Protein AF-E1JS98-F1 (afdb_monomer_lite)

Radius of gyration: 32.06 Å; chains: 1; bounding box: 102×53×88 Å

Structure (mmCIF, N/CA/C/O backbone):
data_AF-E1JS98-F1
#
_entry.id   AF-E1JS98-F1
#
loop_
_atom_site.group_PDB
_atom_site.id
_atom_site.type_symbol
_atom_site.label_atom_id
_atom_site.label_alt_id
_atom_site.label_comp_id
_atom_site.label_asym_id
_atom_site.label_entity_id
_atom_site.label_seq_id
_atom_site.pdbx_PDB_ins_code
_atom_site.Cartn_x
_atom_site.Cartn_y
_atom_site.Cartn_z
_atom_site.occupancy
_atom_site.B_iso_or_equiv
_atom_site.auth_seq_id
_atom_site.auth_comp_id
_atom_site.auth_asym_id
_atom_site.auth_atom_id
_atom_site.pdbx_PDB_model_num
ATOM 1 N N . MET A 1 1 ? -33.225 -5.251 8.810 1.00 40.81 1 MET A N 1
ATOM 2 C CA . MET A 1 1 ? -32.355 -5.261 7.612 1.00 40.81 1 MET A CA 1
ATOM 3 C C . MET A 1 1 ? -30.969 -4.776 8.022 1.00 40.81 1 MET A C 1
ATOM 5 O O . MET A 1 1 ? -30.794 -3.581 8.215 1.00 40.81 1 MET A O 1
ATOM 9 N N . LEU A 1 2 ? -30.009 -5.677 8.259 1.00 47.09 2 LEU A N 1
ATOM 10 C CA . LEU A 1 2 ? -28.616 -5.264 8.474 1.00 47.09 2 LEU A CA 1
ATOM 11 C C . LEU A 1 2 ? -27.989 -4.944 7.107 1.00 47.09 2 LEU A C 1
ATOM 13 O O . LEU A 1 2 ? -28.152 -5.744 6.185 1.00 47.09 2 LEU A O 1
ATOM 17 N N . PRO A 1 3 ? -27.280 -3.814 6.940 1.00 48.66 3 PRO A N 1
ATOM 18 C CA . PRO A 1 3 ? -26.602 -3.522 5.689 1.00 48.66 3 PRO A CA 1
ATOM 19 C C . PRO A 1 3 ? -25.469 -4.533 5.490 1.00 48.66 3 PRO A C 1
ATOM 21 O O . PRO A 1 3 ? -24.533 -4.613 6.288 1.00 48.66 3 PRO A O 1
ATOM 24 N N . PHE A 1 4 ? -25.560 -5.314 4.416 1.00 44.75 4 PHE A N 1
ATOM 25 C CA . PHE A 1 4 ? -24.519 -6.229 3.966 1.00 44.75 4 PHE A CA 1
ATOM 26 C C . PHE A 1 4 ? -23.279 -5.430 3.544 1.00 44.75 4 PHE A C 1
ATOM 28 O O . PHE A 1 4 ? -23.098 -5.098 2.373 1.00 44.75 4 PHE A O 1
ATOM 35 N N . PHE A 1 5 ? -22.395 -5.101 4.485 1.00 57.78 5 PHE A N 1
ATOM 36 C CA . PHE A 1 5 ? -21.057 -4.633 4.137 1.00 57.78 5 PHE A CA 1
ATOM 37 C C . PHE A 1 5 ? -20.229 -5.827 3.658 1.00 57.78 5 PHE A C 1
ATOM 39 O O . PHE A 1 5 ? -19.448 -6.409 4.410 1.00 57.78 5 PHE A O 1
ATOM 46 N N . GLY A 1 6 ? -20.437 -6.204 2.395 1.00 69.06 6 GLY A N 1
ATOM 47 C CA . GLY A 1 6 ? -19.621 -7.195 1.702 1.00 69.06 6 GLY A CA 1
ATOM 48 C C . GLY A 1 6 ? -18.136 -6.821 1.724 1.00 69.06 6 GLY A C 1
ATOM 49 O O . GLY A 1 6 ? -17.771 -5.646 1.849 1.00 69.06 6 GLY A O 1
ATOM 50 N N . SER A 1 7 ? -17.269 -7.830 1.620 1.00 77.94 7 SER A N 1
ATOM 51 C CA . SER A 1 7 ? -15.823 -7.616 1.540 1.00 77.94 7 SER A CA 1
ATOM 52 C C . SER A 1 7 ? -15.472 -6.776 0.314 1.00 77.94 7 SER A C 1
ATOM 54 O O . SER A 1 7 ? -15.939 -7.074 -0.784 1.00 77.94 7 SER A O 1
ATOM 56 N N . LYS A 1 8 ? -14.629 -5.760 0.495 1.00 86.75 8 LYS A N 1
ATOM 57 C CA . LYS A 1 8 ? -14.133 -4.920 -0.594 1.00 86.75 8 LYS A CA 1
ATOM 58 C C . LYS A 1 8 ? -13.054 -5.637 -1.387 1.00 86.75 8 LYS A C 1
ATOM 60 O O . LYS A 1 8 ? -12.171 -6.255 -0.802 1.00 86.75 8 LYS A O 1
ATOM 65 N N . SER A 1 9 ? -13.162 -5.586 -2.704 1.00 86.94 9 SER A N 1
ATOM 66 C CA . SER A 1 9 ? -12.202 -6.194 -3.614 1.00 86.94 9 SER A CA 1
ATOM 67 C C . SER A 1 9 ? -11.052 -5.239 -3.911 1.00 86.94 9 SER A C 1
ATOM 69 O O . SER A 1 9 ? -11.074 -4.067 -3.534 1.00 86.94 9 SER A O 1
ATOM 71 N N . GLU A 1 10 ? -10.064 -5.740 -4.641 1.00 86.88 10 GLU A N 1
ATOM 72 C CA . GLU A 1 10 ? -8.987 -4.938 -5.208 1.00 86.88 10 GLU A CA 1
ATOM 73 C C . GLU A 1 10 ? -9.503 -3.698 -5.968 1.00 86.88 10 GLU A C 1
ATOM 75 O O . GLU A 1 10 ? -9.027 -2.588 -5.744 1.00 86.88 10 GLU A O 1
ATOM 80 N N . LYS A 1 11 ? -10.546 -3.861 -6.795 1.00 86.94 11 LYS A N 1
ATOM 81 C CA . LYS A 1 11 ? -11.147 -2.795 -7.622 1.00 86.94 11 LYS A CA 1
ATOM 82 C C . LYS A 1 11 ? -11.818 -1.691 -6.804 1.00 86.94 11 LYS A C 1
ATOM 84 O O . LYS A 1 11 ? -11.982 -0.580 -7.288 1.00 86.94 11 LYS A O 1
ATOM 89 N N . ASP A 1 12 ? -12.211 -1.991 -5.569 1.00 88.81 12 ASP A N 1
ATOM 90 C CA . ASP A 1 12 ? -12.827 -1.014 -4.672 1.00 88.81 12 ASP A CA 1
ATOM 91 C C . ASP A 1 12 ? -11.794 -0.100 -3.988 1.00 88.81 12 ASP A C 1
ATOM 93 O O . ASP A 1 12 ? -12.183 0.879 -3.346 1.00 88.81 12 ASP A O 1
ATOM 97 N N . ILE A 1 13 ? -10.497 -0.430 -4.056 1.00 90.44 13 ILE A N 1
ATOM 98 C CA . ILE A 1 13 ? -9.430 0.341 -3.405 1.00 90.44 13 ILE A CA 1
ATOM 99 C C . ILE A 1 13 ? -9.355 1.737 -4.023 1.00 90.44 13 ILE A C 1
ATOM 101 O O . ILE A 1 13 ? -9.114 1.880 -5.219 1.00 90.44 13 ILE A O 1
ATOM 105 N N . GLY A 1 14 ? -9.511 2.754 -3.180 1.00 89.12 14 GLY A N 1
ATOM 106 C CA . GLY A 1 14 ? -9.426 4.158 -3.558 1.00 89.12 14 GLY A CA 1
ATOM 107 C C . GLY A 1 14 ? -9.730 5.081 -2.379 1.00 89.12 14 GLY A C 1
ATOM 108 O O . GLY A 1 14 ? -10.005 4.622 -1.263 1.00 89.12 14 GLY A O 1
ATOM 109 N N . GLU A 1 15 ? -9.746 6.390 -2.634 1.00 89.69 15 GLU A N 1
ATOM 110 C CA . GLU A 1 15 ? -9.857 7.436 -1.602 1.00 89.69 15 GLU A CA 1
ATOM 111 C C . GLU A 1 15 ? -11.064 7.255 -0.679 1.00 89.69 15 GLU A C 1
ATOM 113 O O . GLU A 1 15 ? -10.990 7.450 0.533 1.00 89.69 15 GLU A O 1
ATOM 118 N N . ARG A 1 16 ? -12.189 6.791 -1.234 1.00 91.19 16 ARG A N 1
ATOM 119 C CA . ARG A 1 16 ? -13.441 6.569 -0.495 1.00 91.19 16 ARG A CA 1
ATOM 120 C C . ARG A 1 16 ? -13.310 5.566 0.651 1.00 91.19 16 ARG A C 1
ATOM 122 O O . ARG A 1 16 ? -14.174 5.567 1.538 1.00 91.19 16 ARG A O 1
ATOM 129 N N . LEU A 1 17 ? -12.298 4.699 0.622 1.00 92.12 17 LEU A N 1
ATOM 130 C CA . LEU A 1 17 ? -12.037 3.681 1.638 1.00 92.12 17 LEU A CA 1
ATOM 131 C C . LEU A 1 17 ? -10.927 4.068 2.625 1.00 92.12 17 LEU A C 1
ATOM 133 O O . LEU A 1 17 ? -10.767 3.362 3.622 1.00 92.12 17 LEU A O 1
ATOM 137 N N . LEU A 1 18 ? -10.214 5.178 2.401 1.00 93.25 18 LEU A N 1
ATOM 138 C CA . LEU A 1 18 ? -9.144 5.631 3.290 1.00 93.25 18 LEU A CA 1
ATOM 139 C C . LEU A 1 18 ? -9.648 5.858 4.720 1.00 93.25 18 LEU A C 1
ATOM 141 O O . LEU A 1 18 ? -10.715 6.433 4.954 1.00 93.25 18 LEU A O 1
ATOM 145 N N . GLY A 1 19 ? -8.890 5.341 5.686 1.00 91.62 19 GLY A N 1
ATOM 146 C CA . GLY A 1 19 ? -9.148 5.433 7.122 1.00 91.62 19 GLY A CA 1
ATOM 147 C C . GLY A 1 19 ? -10.339 4.610 7.629 1.00 91.62 19 GLY A C 1
ATOM 148 O O . GLY A 1 19 ? -10.525 4.479 8.842 1.00 91.62 19 GLY A O 1
ATOM 149 N N . LYS A 1 20 ? -11.150 4.017 6.743 1.00 90.75 20 LYS A N 1
ATOM 150 C CA . LYS A 1 20 ? -12.367 3.293 7.135 1.00 90.75 20 LYS A CA 1
ATOM 151 C C . LYS A 1 20 ? -12.044 1.840 7.497 1.00 90.75 20 LYS A C 1
ATOM 153 O O . LYS A 1 20 ? -11.425 1.145 6.691 1.00 90.75 20 LYS A O 1
ATOM 158 N N . PRO A 1 21 ? -12.495 1.339 8.664 1.00 91.81 21 PRO A N 1
ATOM 159 C CA . PRO A 1 21 ? -12.350 -0.072 8.998 1.00 91.81 21 PRO A CA 1
ATOM 160 C C . PRO A 1 21 ? -13.238 -0.908 8.073 1.00 91.81 21 PRO A C 1
ATOM 162 O O . P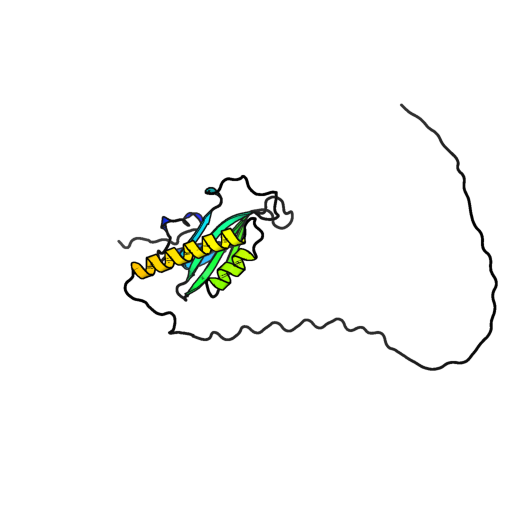RO A 1 21 ? -14.455 -0.715 8.016 1.00 91.81 21 PRO A O 1
ATOM 165 N N . ARG A 1 22 ? -12.629 -1.820 7.316 1.00 93.00 22 ARG A N 1
ATOM 166 C CA . ARG A 1 22 ? -13.305 -2.674 6.337 1.00 93.00 22 ARG A CA 1
ATOM 167 C C . ARG A 1 22 ? -12.674 -4.064 6.306 1.00 93.00 22 ARG A C 1
ATOM 169 O O . ARG A 1 22 ? -11.538 -4.280 6.726 1.00 93.00 22 ARG A O 1
ATOM 176 N N . ARG A 1 23 ? -13.449 -5.013 5.787 1.00 92.75 23 ARG A N 1
ATOM 177 C CA . ARG A 1 23 ? -12.956 -6.319 5.358 1.00 92.75 23 ARG A CA 1
ATOM 178 C C . ARG A 1 23 ? -12.620 -6.220 3.875 1.00 92.75 23 ARG A C 1
ATOM 180 O O . ARG A 1 23 ? -13.488 -5.845 3.089 1.00 92.75 23 ARG A O 1
ATOM 187 N N . PHE A 1 24 ? -11.401 -6.573 3.509 1.00 92.25 24 PHE A N 1
ATOM 188 C CA . PHE A 1 24 ? -10.923 -6.630 2.135 1.00 92.25 24 PHE A CA 1
ATOM 189 C C . PHE A 1 24 ? -10.718 -8.087 1.735 1.00 92.25 24 PHE A C 1
ATOM 191 O O . PHE A 1 24 ? -10.247 -8.883 2.543 1.00 92.25 24 PHE A O 1
ATOM 198 N N . ARG A 1 25 ? -11.092 -8.445 0.512 1.00 92.94 25 ARG A N 1
ATOM 199 C CA . ARG A 1 25 ? -10.824 -9.744 -0.104 1.00 92.94 25 ARG A CA 1
ATOM 200 C C . ARG A 1 25 ? -9.919 -9.482 -1.302 1.00 92.94 25 ARG A C 1
ATOM 202 O O . ARG A 1 25 ? -10.389 -9.035 -2.345 1.00 92.94 25 ARG A O 1
ATOM 209 N N . LEU A 1 26 ? -8.625 -9.695 -1.099 1.00 92.50 26 LEU A N 1
ATOM 210 C CA . LEU A 1 26 ? -7.567 -9.354 -2.043 1.00 92.50 26 LEU A CA 1
ATOM 211 C C . LEU A 1 26 ? -7.141 -10.616 -2.805 1.00 92.50 26 LEU A C 1
ATOM 213 O O . LEU A 1 26 ? -6.885 -11.631 -2.153 1.00 92.50 26 LEU A O 1
ATOM 217 N N . PRO A 1 27 ? -7.096 -10.600 -4.144 1.00 91.81 27 PRO A N 1
ATOM 218 C CA . PRO A 1 27 ? -6.602 -11.733 -4.919 1.00 91.81 27 PRO A CA 1
ATOM 219 C C . PRO A 1 27 ? -5.100 -11.940 -4.686 1.00 91.81 27 PRO A C 1
ATOM 221 O O . PRO A 1 27 ? -4.369 -10.978 -4.470 1.00 91.81 27 PRO A O 1
ATOM 224 N N . ARG A 1 28 ? -4.653 -13.198 -4.691 1.00 89.69 28 ARG A N 1
ATOM 225 C CA . ARG A 1 28 ? -3.241 -13.594 -4.605 1.00 89.69 28 ARG A CA 1
ATOM 226 C C . ARG A 1 28 ? -3.043 -14.938 -5.298 1.00 89.69 28 ARG A C 1
ATOM 228 O O . ARG A 1 28 ? -3.486 -15.949 -4.753 1.00 89.69 28 ARG A O 1
ATOM 235 N N . HIS A 1 29 ? -2.380 -14.951 -6.456 1.00 83.38 29 HIS A N 1
ATOM 236 C CA . HIS A 1 29 ? -2.011 -16.172 -7.194 1.00 83.38 29 HIS A CA 1
ATOM 237 C C . HIS A 1 29 ? -3.181 -17.164 -7.361 1.00 83.38 29 HIS A C 1
ATOM 239 O O . HIS A 1 29 ? -3.098 -18.327 -6.973 1.00 83.38 29 HIS A O 1
ATOM 245 N N . GLY A 1 30 ? -4.323 -16.687 -7.865 1.00 78.00 30 GLY A N 1
ATOM 246 C CA . GLY A 1 30 ? -5.520 -17.516 -8.080 1.00 78.00 30 GLY A CA 1
ATOM 247 C C . GLY A 1 30 ? -6.342 -17.832 -6.820 1.00 78.00 30 GLY A C 1
ATOM 248 O O . GLY A 1 30 ? -7.448 -18.360 -6.928 1.00 78.00 30 GLY A O 1
ATOM 249 N N . ALA A 1 31 ? -5.863 -17.459 -5.631 1.00 85.75 31 ALA A N 1
ATOM 250 C CA . ALA A 1 31 ? -6.615 -17.504 -4.379 1.00 85.75 31 ALA A CA 1
ATOM 251 C C . ALA A 1 31 ? -7.031 -16.094 -3.922 1.00 85.75 31 ALA A C 1
ATOM 253 O O . ALA A 1 31 ? -6.750 -15.090 -4.577 1.00 85.75 31 ALA A O 1
ATOM 254 N N . ALA A 1 32 ? -7.718 -16.001 -2.780 1.00 88.12 32 ALA A N 1
ATOM 255 C CA . ALA A 1 32 ? -8.061 -14.724 -2.163 1.00 88.12 32 ALA A CA 1
ATOM 256 C C . ALA A 1 32 ? -7.702 -14.702 -0.674 1.00 88.12 32 ALA A C 1
ATOM 258 O O . ALA A 1 32 ? -8.093 -15.589 0.083 1.00 88.12 32 ALA A O 1
ATOM 259 N N . VAL A 1 33 ? -7.023 -13.642 -0.244 1.00 90.12 33 VAL A N 1
ATOM 260 C CA . VAL A 1 33 ? -6.686 -13.371 1.153 1.00 90.12 33 VAL A CA 1
ATOM 261 C C . VAL A 1 33 ? -7.681 -12.371 1.724 1.00 90.12 33 VAL A C 1
ATOM 263 O O . VAL A 1 33 ? -7.973 -11.334 1.127 1.00 90.12 33 VAL A O 1
ATOM 266 N N . THR A 1 34 ? -8.219 -12.678 2.903 1.00 92.31 34 THR A N 1
ATOM 267 C CA . THR A 1 34 ? -9.072 -11.736 3.628 1.00 92.31 34 THR A CA 1
ATOM 268 C C . THR A 1 34 ? -8.231 -10.898 4.582 1.00 92.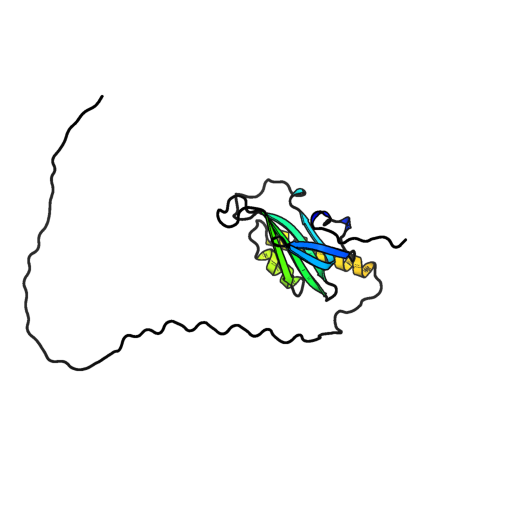31 34 THR A C 1
ATOM 270 O O . THR A 1 34 ? -7.595 -11.440 5.480 1.00 92.31 34 THR A O 1
ATOM 273 N N . VAL A 1 35 ? -8.299 -9.575 4.450 1.00 91.69 35 VAL A N 1
ATOM 274 C CA . VAL A 1 35 ? -7.646 -8.622 5.353 1.00 91.69 35 VAL A CA 1
ATOM 275 C C . VAL A 1 35 ? -8.705 -7.827 6.109 1.00 91.69 35 VAL A C 1
ATOM 277 O O . VAL A 1 35 ? -9.587 -7.212 5.513 1.00 91.69 35 VAL A O 1
ATOM 280 N N . HIS A 1 36 ? -8.618 -7.820 7.437 1.00 93.19 36 HIS A N 1
ATOM 281 C CA . HIS A 1 36 ? -9.447 -6.978 8.298 1.00 93.19 36 HIS A CA 1
ATOM 282 C C . HIS A 1 36 ? -8.607 -5.813 8.824 1.00 93.19 36 HIS A C 1
ATOM 284 O O . HIS A 1 36 ? -7.694 -6.008 9.630 1.00 93.19 36 HIS A O 1
ATOM 290 N N . GLY A 1 37 ? -8.910 -4.598 8.371 1.00 94.00 37 GLY A N 1
ATOM 291 C CA . GLY A 1 37 ? -8.091 -3.435 8.695 1.00 94.00 37 GLY A CA 1
ATOM 292 C C . GLY A 1 37 ? -8.622 -2.131 8.120 1.00 94.00 37 GLY A C 1
ATOM 293 O O . GLY A 1 37 ? -9.780 -2.027 7.712 1.00 94.00 37 GLY A O 1
ATOM 294 N N . ARG A 1 38 ? -7.761 -1.119 8.106 1.00 95.75 38 ARG A N 1
ATOM 295 C CA . ARG A 1 38 ? -8.005 0.183 7.478 1.00 95.75 38 ARG A CA 1
ATOM 296 C C . ARG A 1 38 ? -7.055 0.346 6.305 1.00 95.75 38 ARG A C 1
ATOM 298 O O . ARG A 1 38 ? -5.868 0.088 6.468 1.00 95.75 38 ARG A O 1
ATOM 305 N N . LEU A 1 39 ? -7.564 0.804 5.166 1.00 96.50 39 LEU A N 1
ATOM 306 C CA . LEU A 1 39 ? -6.717 1.304 4.085 1.00 96.50 39 LEU A CA 1
ATOM 307 C C . LEU A 1 39 ? -6.139 2.652 4.528 1.00 96.50 39 LEU A C 1
ATOM 309 O O . LEU A 1 39 ? -6.906 3.534 4.914 1.00 96.50 39 LEU A O 1
ATOM 313 N N . VAL A 1 40 ? -4.819 2.803 4.509 1.00 96.94 40 VAL A N 1
ATOM 314 C CA . VAL A 1 40 ? -4.144 4.035 4.953 1.00 96.94 40 VAL A CA 1
ATOM 315 C C . VAL A 1 40 ? -3.491 4.792 3.809 1.00 96.94 40 VAL A C 1
ATOM 317 O O . VAL A 1 40 ? -3.419 6.011 3.860 1.00 96.94 40 VAL A O 1
ATOM 320 N N . ALA A 1 41 ? -3.083 4.096 2.756 1.00 95.81 41 ALA A N 1
ATOM 321 C CA . ALA A 1 41 ? -2.579 4.714 1.543 1.00 95.81 41 ALA A CA 1
ATOM 322 C C . ALA A 1 41 ? -2.816 3.786 0.360 1.00 95.81 41 ALA A C 1
ATOM 324 O O . ALA A 1 41 ? -2.962 2.570 0.528 1.00 95.81 41 ALA A O 1
ATOM 325 N N . PHE A 1 42 ? -2.857 4.361 -0.833 1.00 95.00 42 PHE A N 1
ATOM 326 C CA . PHE A 1 42 ? -2.896 3.586 -2.059 1.00 95.00 42 PHE A CA 1
ATOM 327 C C . PHE A 1 42 ? -2.298 4.379 -3.217 1.00 95.00 42 PHE A C 1
ATOM 329 O O . PHE A 1 42 ? -2.326 5.606 -3.239 1.00 95.00 42 PHE A O 1
ATOM 336 N N . PHE A 1 43 ? -1.802 3.644 -4.197 1.00 91.25 43 PHE A N 1
ATOM 337 C CA . PHE A 1 43 ? -1.352 4.138 -5.483 1.00 91.25 43 PHE A CA 1
ATOM 338 C C . PHE A 1 43 ? -2.039 3.330 -6.578 1.00 91.25 43 PHE A C 1
ATOM 340 O O . PHE A 1 43 ? -2.165 2.114 -6.448 1.00 91.25 43 PHE A O 1
ATOM 347 N N . ARG A 1 44 ? -2.455 3.997 -7.653 1.00 88.38 44 ARG A N 1
ATOM 348 C CA . ARG A 1 44 ? -3.029 3.384 -8.852 1.00 88.38 44 ARG A CA 1
ATOM 349 C C . ARG A 1 44 ? -2.433 4.065 -10.077 1.00 88.38 44 ARG A C 1
ATOM 351 O O . ARG A 1 44 ? -2.554 5.280 -10.212 1.00 88.38 44 ARG A O 1
ATOM 3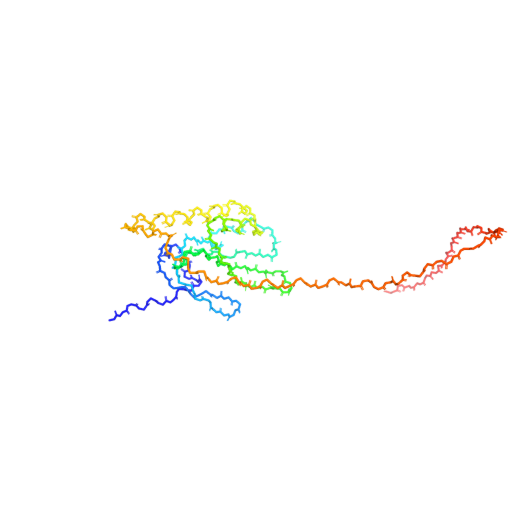58 N N . ARG A 1 45 ? -1.833 3.275 -10.969 1.00 79.38 45 ARG A N 1
ATOM 359 C CA . ARG A 1 45 ? -1.155 3.781 -12.173 1.00 79.38 45 ARG A CA 1
ATOM 360 C C . ARG A 1 45 ? -2.084 4.556 -13.103 1.00 79.38 45 ARG A C 1
ATOM 362 O O . ARG A 1 45 ? -1.665 5.550 -13.670 1.00 79.38 45 ARG A O 1
ATOM 369 N N . GLU A 1 46 ? -3.341 4.135 -13.234 1.00 70.44 46 GLU A N 1
ATOM 370 C CA . GLU A 1 46 ? -4.366 4.783 -14.077 1.00 70.44 46 GLU A CA 1
ATOM 371 C C . GLU A 1 46 ? -4.605 6.277 -13.759 1.00 70.44 46 GLU A C 1
ATOM 373 O O . GLU A 1 46 ? -5.280 6.969 -14.518 1.00 70.44 46 GLU A O 1
ATOM 378 N N . HIS A 1 47 ? -4.035 6.790 -12.664 1.00 62.19 47 HIS A N 1
ATOM 379 C CA . HIS A 1 47 ? -4.083 8.196 -12.268 1.00 62.19 47 HIS A CA 1
ATOM 380 C C . HIS A 1 47 ? -2.764 8.967 -12.482 1.00 62.19 47 HIS A C 1
ATOM 382 O O . HIS A 1 47 ? -2.702 10.140 -12.119 1.00 62.19 47 HIS A O 1
ATOM 388 N N . GLU A 1 48 ? -1.726 8.361 -13.072 1.00 58.62 48 GLU A N 1
ATOM 389 C CA . GLU A 1 48 ? -0.434 9.006 -13.355 1.00 58.62 48 GLU A CA 1
ATOM 390 C C . GLU A 1 48 ? -0.092 8.905 -14.860 1.00 58.62 48 GLU A C 1
ATOM 392 O O . GLU A 1 48 ? -0.323 7.858 -15.470 1.00 58.62 48 GLU A O 1
ATOM 397 N N . PRO A 1 49 ? 0.399 9.983 -15.510 1.00 50.44 49 PRO A N 1
ATOM 398 C CA . PRO A 1 49 ? 0.638 9.990 -16.951 1.00 50.44 49 PRO A CA 1
ATOM 399 C C . PRO A 1 49 ? 1.710 8.975 -17.363 1.00 50.44 49 PRO A C 1
ATOM 401 O O . PRO A 1 49 ? 2.781 8.879 -16.766 1.00 50.44 49 PRO A O 1
ATOM 404 N N . ASP A 1 50 ? 1.417 8.257 -18.445 1.00 54.00 50 ASP A N 1
ATOM 405 C CA . ASP A 1 50 ? 2.141 7.086 -18.954 1.00 54.00 50 ASP A CA 1
ATOM 406 C C . ASP A 1 50 ? 3.475 7.425 -19.662 1.00 54.00 50 ASP A C 1
ATOM 408 O O . ASP A 1 50 ? 3.827 6.840 -20.681 1.00 54.00 50 ASP A O 1
ATOM 412 N N . GLY A 1 51 ? 4.210 8.426 -19.166 1.00 45.03 51 GLY A N 1
ATOM 413 C CA . GLY A 1 51 ? 5.290 9.086 -19.911 1.00 45.03 51 GLY A CA 1
ATOM 414 C C . GLY A 1 51 ? 6.710 8.923 -19.367 1.00 45.03 51 GLY A C 1
ATOM 415 O O . GLY A 1 51 ? 7.627 9.513 -19.928 1.00 45.03 51 GLY A O 1
ATOM 416 N N . LEU A 1 52 ? 6.925 8.183 -18.276 1.00 45.47 52 LEU A N 1
ATOM 417 C CA . LEU A 1 52 ? 8.182 8.274 -17.514 1.00 45.47 52 LEU A CA 1
ATOM 418 C C . LEU A 1 52 ? 8.877 6.939 -17.229 1.00 45.47 52 LEU A C 1
ATOM 420 O O . LEU A 1 52 ? 9.607 6.849 -16.245 1.00 45.47 52 LEU A O 1
ATOM 424 N N . MET A 1 53 ? 8.706 5.904 -18.065 1.00 47.38 53 MET A N 1
ATOM 425 C CA . MET A 1 53 ? 9.518 4.689 -17.906 1.00 47.38 53 MET A CA 1
ATOM 426 C C . MET A 1 53 ? 9.882 3.935 -19.191 1.00 47.38 53 MET A C 1
ATOM 428 O O . MET A 1 53 ? 8.979 3.571 -19.946 1.00 47.38 53 MET A O 1
ATOM 432 N N . PRO A 1 54 ? 11.175 3.590 -19.383 1.00 45.34 54 PRO A N 1
ATOM 433 C CA . PRO A 1 54 ? 11.589 2.559 -20.334 1.00 45.34 54 PRO A CA 1
ATOM 434 C C . PRO A 1 54 ? 11.048 1.174 -19.915 1.00 45.34 54 PRO A C 1
ATOM 436 O O . PRO A 1 54 ? 10.640 1.006 -18.760 1.00 45.34 54 PRO A O 1
ATOM 439 N N . PRO A 1 55 ? 11.022 0.179 -20.826 1.00 50.34 55 PRO A N 1
ATOM 440 C CA . PRO A 1 55 ? 10.560 -1.177 -20.529 1.00 50.34 55 PRO A CA 1
ATOM 441 C C . PRO A 1 55 ? 11.400 -1.776 -19.395 1.00 50.34 55 PRO A C 1
ATOM 443 O O . PRO A 1 55 ? 12.568 -2.114 -19.559 1.00 50.34 55 PRO A O 1
ATOM 446 N N . ALA A 1 56 ? 10.812 -1.828 -18.204 1.00 56.75 56 ALA A N 1
ATOM 447 C CA . ALA A 1 56 ? 11.382 -2.474 -17.034 1.00 56.75 56 ALA A CA 1
ATOM 448 C C . ALA A 1 56 ? 10.733 -3.855 -16.862 1.00 56.75 56 ALA A C 1
ATOM 450 O O . ALA A 1 56 ? 9.581 -4.033 -17.274 1.00 56.75 56 ALA A O 1
ATOM 451 N N . PRO A 1 57 ? 11.427 -4.810 -16.215 1.00 59.88 57 PRO A N 1
ATOM 452 C CA . PRO A 1 57 ? 10.963 -6.188 -16.085 1.00 59.88 57 PRO A CA 1
ATOM 453 C C . PRO A 1 57 ? 9.597 -6.318 -15.399 1.00 59.88 57 PRO A C 1
ATOM 455 O O . PRO A 1 57 ? 8.931 -7.310 -15.628 1.00 59.88 57 PRO A O 1
ATOM 458 N N . GLY A 1 58 ? 9.122 -5.324 -14.640 1.00 69.12 58 GLY A N 1
ATOM 459 C CA . GLY A 1 58 ? 7.763 -5.302 -14.095 1.00 69.12 58 GLY A CA 1
ATOM 460 C C . GLY A 1 58 ? 7.226 -3.881 -13.919 1.00 69.12 58 GLY A C 1
ATOM 461 O O . GLY A 1 58 ? 7.978 -2.929 -13.716 1.00 69.12 58 GLY A O 1
ATOM 462 N N . ARG A 1 59 ? 5.903 -3.734 -14.005 1.00 78.75 59 ARG A N 1
ATOM 463 C CA . ARG A 1 59 ? 5.163 -2.470 -13.917 1.00 78.75 59 ARG A CA 1
ATOM 464 C C . ARG A 1 59 ? 4.193 -2.519 -12.746 1.00 78.75 59 ARG A C 1
ATOM 466 O O . ARG A 1 59 ? 3.232 -3.275 -12.783 1.00 78.75 59 ARG A O 1
ATOM 473 N N . VAL A 1 60 ? 4.403 -1.697 -11.722 1.00 84.31 60 VAL A N 1
ATOM 474 C CA . VAL A 1 60 ? 3.458 -1.602 -10.600 1.00 84.31 60 VAL A CA 1
ATOM 475 C C . VAL A 1 60 ? 2.152 -0.957 -11.080 1.00 84.31 60 VAL A C 1
ATOM 477 O O . VAL A 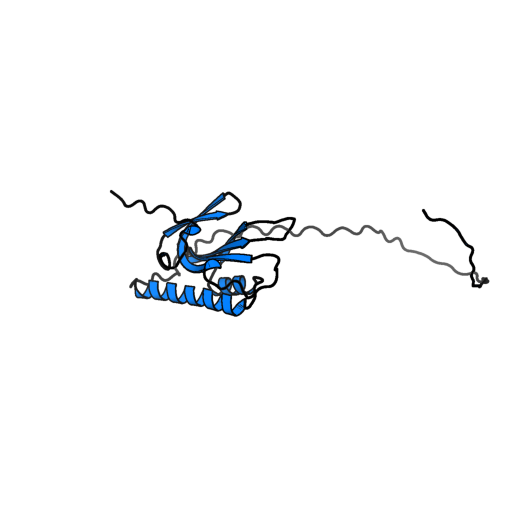1 60 ? 2.157 0.172 -11.568 1.00 84.31 60 VAL A O 1
ATOM 480 N N . GLU A 1 61 ? 1.033 -1.665 -10.944 1.00 87.00 61 GLU A N 1
ATOM 481 C CA . GLU A 1 61 ? -0.307 -1.157 -11.278 1.00 87.00 61 GLU A CA 1
ATOM 482 C C . GLU A 1 61 ? -1.018 -0.568 -10.058 1.00 87.00 61 GLU A C 1
ATOM 484 O O . GLU A 1 61 ? -1.734 0.430 -10.158 1.00 87.00 61 GLU A O 1
ATOM 489 N N . LEU A 1 62 ? -0.822 -1.206 -8.905 1.00 90.81 62 LEU A N 1
ATOM 490 C CA . LEU A 1 62 ? -1.505 -0.896 -7.660 1.00 90.81 62 LEU A CA 1
ATOM 491 C C . LEU A 1 62 ? -0.569 -1.163 -6.488 1.00 90.81 62 LEU A C 1
ATOM 493 O O . LEU A 1 62 ? 0.048 -2.223 -6.420 1.00 90.81 62 LEU A O 1
ATOM 497 N N . ILE A 1 63 ? -0.535 -0.242 -5.530 1.00 93.88 63 ILE A N 1
ATOM 498 C CA . ILE A 1 63 ? -0.062 -0.507 -4.168 1.00 93.88 63 ILE A CA 1
ATOM 499 C C . ILE A 1 63 ? -1.168 -0.075 -3.214 1.00 93.88 63 ILE A C 1
ATOM 501 O O . ILE A 1 63 ? -1.756 0.987 -3.375 1.00 93.88 63 ILE A O 1
ATOM 505 N N . ALA A 1 64 ? -1.451 -0.885 -2.205 1.00 95.62 64 ALA A N 1
ATOM 506 C CA . ALA A 1 64 ? -2.387 -0.582 -1.141 1.00 95.62 64 ALA A CA 1
ATOM 507 C C . ALA A 1 64 ? -1.750 -0.929 0.202 1.00 95.62 64 ALA A C 1
ATOM 509 O O . ALA A 1 64 ? -1.343 -2.067 0.444 1.00 95.62 64 ALA A O 1
ATOM 510 N N . LEU A 1 65 ? -1.674 0.068 1.077 1.00 97.25 65 LEU A N 1
ATOM 511 C CA . LEU A 1 65 ? -1.167 -0.083 2.430 1.00 97.25 65 LEU A CA 1
ATOM 512 C C . LEU A 1 65 ? -2.340 -0.161 3.396 1.00 97.25 65 LEU A C 1
ATOM 514 O O . LEU A 1 65 ? -3.208 0.716 3.427 1.00 97.25 65 LEU A O 1
ATOM 518 N N . PHE A 1 66 ? -2.338 -1.198 4.220 1.00 97.06 66 PHE A N 1
ATOM 519 C CA . PHE A 1 66 ? -3.327 -1.409 5.261 1.00 97.06 66 PHE A CA 1
ATOM 520 C C . PHE A 1 66 ? -2.672 -1.396 6.631 1.00 97.06 66 PHE A C 1
ATOM 522 O O . PHE A 1 66 ? -1.571 -1.908 6.798 1.00 97.06 66 PHE A O 1
ATOM 529 N N . VAL A 1 67 ? -3.400 -0.905 7.627 1.00 96.69 67 VAL A N 1
ATOM 530 C CA . VAL A 1 67 ? -3.138 -1.231 9.031 1.00 96.69 67 VAL A CA 1
ATOM 531 C C . VAL A 1 67 ? -4.168 -2.262 9.460 1.00 96.69 67 VAL A C 1
ATOM 533 O O . VAL A 1 67 ? -5.378 -2.013 9.426 1.00 96.69 67 VAL A O 1
ATOM 536 N N . THR A 1 68 ? -3.691 -3.448 9.814 1.00 94.69 68 THR A N 1
ATOM 537 C CA . THR A 1 68 ? -4.521 -4.559 10.287 1.00 94.69 68 THR A CA 1
ATOM 538 C C . THR A 1 68 ? -5.075 -4.274 11.684 1.00 94.69 68 THR A C 1
ATOM 540 O O . THR A 1 68 ? -4.592 -3.397 12.400 1.00 94.69 68 THR A O 1
ATOM 543 N N . ARG A 1 69 ? -6.082 -5.041 12.122 1.00 89.12 69 ARG A N 1
ATOM 544 C CA . ARG A 1 69 ? -6.602 -4.940 13.500 1.00 89.12 69 ARG A CA 1
ATOM 545 C C . ARG A 1 69 ? -5.526 -5.194 14.570 1.00 89.12 69 ARG A C 1
ATOM 547 O O . ARG A 1 69 ? -5.631 -4.630 15.650 1.00 89.12 69 ARG A O 1
ATOM 554 N N . ALA A 1 70 ? -4.509 -5.995 14.254 1.00 87.88 70 ALA A N 1
ATOM 555 C CA . ALA A 1 70 ? -3.378 -6.295 15.131 1.00 87.88 70 ALA A CA 1
ATOM 556 C C . ALA A 1 70 ? -2.268 -5.221 15.096 1.00 87.88 70 ALA A C 1
ATOM 558 O O . ALA A 1 70 ? -1.176 -5.451 15.597 1.00 87.88 70 ALA A O 1
ATOM 559 N N . GLY A 1 71 ? -2.497 -4.077 14.440 1.00 89.00 71 GLY A N 1
ATOM 560 C CA . GLY A 1 71 ? -1.523 -2.984 14.362 1.00 89.00 71 GLY A CA 1
ATOM 561 C C . GLY A 1 71 ? -0.374 -3.205 13.372 1.00 89.00 71 GLY A C 1
ATOM 562 O O . GLY A 1 71 ? 0.418 -2.295 13.162 1.00 89.00 71 GLY A O 1
ATOM 563 N N . ARG A 1 72 ? -0.298 -4.368 12.711 1.00 94.69 72 ARG A N 1
ATOM 564 C CA . ARG A 1 72 ? 0.690 -4.635 11.653 1.00 94.69 72 ARG A CA 1
ATOM 565 C C . ARG A 1 72 ? 0.308 -3.947 10.351 1.00 94.69 72 ARG A C 1
ATOM 567 O O . ARG A 1 72 ? -0.883 -3.860 10.026 1.00 94.69 72 ARG A O 1
ATOM 574 N N . TYR A 1 73 ? 1.314 -3.533 9.593 1.00 96.81 73 TYR A N 1
ATOM 575 C CA . TYR A 1 73 ? 1.143 -2.991 8.254 1.00 96.81 73 TYR A CA 1
ATOM 576 C C . TYR A 1 73 ? 1.100 -4.131 7.240 1.00 96.81 73 TYR A C 1
ATOM 578 O O . TYR A 1 73 ? 1.829 -5.111 7.359 1.00 96.81 73 TYR A O 1
ATOM 586 N N . LEU A 1 74 ? 0.236 -4.017 6.241 1.00 96.69 74 LEU A N 1
ATOM 587 C CA . LEU A 1 74 ? 0.167 -4.951 5.126 1.00 96.69 74 LEU A CA 1
ATOM 588 C C . LEU A 1 74 ? 0.274 -4.158 3.831 1.00 96.69 74 LEU A C 1
ATOM 590 O O . LEU A 1 74 ? -0.563 -3.298 3.566 1.00 96.69 74 LEU A O 1
ATOM 594 N N . ALA A 1 75 ? 1.301 -4.452 3.044 1.00 96.12 75 ALA A N 1
ATOM 595 C CA . ALA A 1 75 ? 1.462 -3.957 1.691 1.00 96.12 75 ALA A CA 1
ATOM 596 C C . ALA A 1 75 ? 0.922 -5.005 0.723 1.00 96.12 75 ALA A C 1
ATOM 598 O O . ALA A 1 75 ? 1.455 -6.108 0.623 1.00 96.12 75 ALA A O 1
ATOM 599 N N . TYR A 1 76 ? -0.154 -4.659 0.033 1.00 95.50 76 TYR A N 1
ATOM 600 C CA . TYR A 1 76 ? -0.669 -5.415 -1.095 1.00 95.50 76 TYR A CA 1
ATOM 601 C C . TYR A 1 76 ? -0.304 -4.674 -2.371 1.00 95.50 76 TYR A C 1
ATOM 603 O O . TYR A 1 76 ? -0.528 -3.466 -2.450 1.00 95.50 76 TYR A O 1
ATOM 611 N N . TYR A 1 77 ? 0.248 -5.363 -3.359 1.00 93.12 77 TYR A N 1
ATOM 612 C CA . TYR A 1 77 ? 0.634 -4.715 -4.603 1.00 93.12 77 TYR A CA 1
ATOM 613 C C . TYR A 1 77 ? 0.505 -5.645 -5.793 1.00 93.12 77 TYR A C 1
ATOM 615 O O . TYR A 1 77 ? 0.607 -6.865 -5.670 1.00 93.12 77 TYR A O 1
ATOM 623 N N . VAL A 1 78 ? 0.253 -5.035 -6.942 1.00 91.00 78 VAL A N 1
ATOM 624 C CA . VAL A 1 78 ? 0.060 -5.718 -8.211 1.00 91.00 78 VAL A CA 1
ATOM 625 C C . VAL A 1 78 ? 1.108 -5.231 -9.188 1.00 91.00 78 VAL A C 1
ATOM 627 O O . VAL A 1 78 ? 1.279 -4.021 -9.362 1.00 91.00 78 VAL A O 1
ATOM 630 N N . VAL A 1 79 ? 1.786 -6.175 -9.831 1.00 87.19 79 VAL A N 1
ATOM 631 C CA . VAL A 1 79 ? 2.804 -5.907 -10.843 1.00 87.19 79 VAL A CA 1
ATOM 632 C C . VAL A 1 79 ? 2.426 -6.627 -12.133 1.00 87.19 79 VAL A C 1
ATOM 634 O O . VAL A 1 79 ? 2.126 -7.818 -12.121 1.00 87.19 79 VAL A O 1
ATOM 637 N N . ALA A 1 80 ? 2.431 -5.898 -13.244 1.00 84.81 80 ALA A N 1
ATOM 638 C CA . ALA A 1 80 ? 2.284 -6.436 -14.586 1.00 84.81 80 ALA A CA 1
ATOM 639 C C . ALA A 1 80 ? 3.664 -6.644 -15.226 1.00 84.81 80 ALA A C 1
ATOM 641 O O . ALA A 1 80 ? 4.475 -5.720 -15.277 1.00 84.81 80 ALA A O 1
ATOM 642 N N . TYR A 1 81 ? 3.912 -7.844 -15.736 1.00 81.62 81 TYR A N 1
ATOM 643 C CA . TYR A 1 81 ? 5.142 -8.270 -16.400 1.00 81.62 81 TYR A CA 1
ATOM 644 C C . TYR A 1 81 ? 4.838 -8.479 -17.894 1.00 81.62 81 TYR A C 1
ATOM 646 O O . TYR A 1 81 ? 4.324 -9.536 -18.265 1.00 81.62 81 TYR A O 1
ATOM 654 N N . PRO A 1 82 ? 5.041 -7.466 -18.760 1.00 68.88 82 PRO A N 1
ATOM 655 C CA . PRO A 1 82 ? 4.623 -7.541 -20.163 1.00 68.88 82 PRO A CA 1
ATOM 656 C C . PRO A 1 82 ? 5.576 -8.338 -21.071 1.00 68.88 82 PRO A C 1
ATOM 658 O O . PRO A 1 82 ? 5.146 -8.782 -22.128 1.00 68.88 82 PRO A O 1
ATOM 661 N N . GLU A 1 83 ? 6.846 -8.516 -20.688 1.00 68.06 83 GLU A N 1
ATOM 662 C CA . GLU A 1 83 ? 7.917 -9.004 -21.585 1.00 68.06 83 GLU A CA 1
ATOM 663 C C . GLU A 1 83 ? 8.815 -10.078 -20.935 1.00 68.06 83 GLU A C 1
ATOM 665 O O . GLU A 1 83 ? 9.976 -10.233 -21.297 1.00 68.06 83 GLU A O 1
ATOM 670 N N . THR A 1 84 ? 8.319 -10.806 -19.932 1.00 63.47 84 THR A N 1
ATOM 671 C CA . THR A 1 84 ? 9.114 -11.821 -19.214 1.00 63.47 84 THR A CA 1
ATOM 672 C C . THR A 1 84 ? 8.606 -13.221 -19.558 1.00 63.47 84 THR A C 1
ATOM 674 O O . THR A 1 84 ? 7.487 -13.553 -19.175 1.00 63.47 84 THR A O 1
ATOM 677 N N . GLU A 1 85 ? 9.401 -14.037 -20.264 1.00 58.25 85 GLU A N 1
ATOM 678 C CA . GLU A 1 85 ? 8.986 -15.371 -20.755 1.00 58.25 85 GLU A CA 1
ATOM 679 C C . GLU A 1 85 ? 8.494 -16.309 -19.636 1.00 58.25 85 GLU A C 1
ATOM 681 O O . GLU A 1 85 ? 7.535 -17.048 -19.841 1.00 58.25 85 GLU A O 1
ATOM 686 N N . ASP A 1 86 ? 9.069 -16.218 -18.432 1.00 68.31 86 ASP A N 1
ATOM 687 C CA . ASP A 1 86 ? 8.761 -17.139 -17.327 1.00 68.31 86 ASP A CA 1
ATOM 688 C C . ASP A 1 86 ? 7.629 -16.672 -16.394 1.00 68.31 86 ASP A C 1
ATOM 690 O O . ASP A 1 86 ? 7.044 -17.474 -15.663 1.00 68.31 86 ASP A O 1
ATOM 694 N N . ILE A 1 87 ? 7.331 -15.368 -16.366 1.00 68.44 87 ILE A N 1
ATOM 695 C CA . ILE A 1 87 ? 6.408 -14.755 -15.389 1.00 68.44 87 ILE A CA 1
ATOM 696 C C . ILE A 1 87 ? 5.468 -13.729 -16.023 1.00 68.44 87 ILE A C 1
ATOM 698 O O . ILE A 1 87 ? 4.986 -12.826 -15.341 1.00 68.44 87 ILE A O 1
ATOM 702 N N . ALA A 1 88 ? 5.184 -13.856 -17.317 1.00 76.75 88 ALA A N 1
ATOM 703 C CA . ALA A 1 88 ? 4.300 -12.939 -18.022 1.00 76.75 88 ALA A CA 1
ATOM 704 C C . ALA A 1 88 ? 2.936 -12.780 -17.325 1.00 76.75 88 ALA A C 1
ATOM 706 O O . ALA A 1 88 ? 2.364 -13.725 -16.773 1.00 76.75 88 ALA A O 1
ATOM 707 N N . GLY A 1 89 ? 2.391 -11.566 -17.390 1.00 82.38 89 GLY A N 1
ATOM 708 C CA . GLY A 1 89 ? 1.054 -11.248 -16.899 1.00 82.38 89 GLY A CA 1
ATOM 709 C C . GLY A 1 89 ? 1.038 -10.512 -15.565 1.00 82.38 89 GLY A C 1
ATOM 710 O O . GLY A 1 89 ? 1.978 -9.815 -15.187 1.00 82.38 89 GLY A O 1
ATOM 711 N N . ARG A 1 90 ? -0.102 -10.594 -14.884 1.00 86.81 90 ARG A N 1
ATOM 712 C CA . ARG A 1 90 ? -0.412 -9.803 -13.694 1.00 86.81 90 ARG A CA 1
ATOM 713 C C . ARG A 1 90 ? -0.219 -10.649 -12.446 1.00 86.81 90 ARG A C 1
ATOM 715 O O . ARG A 1 90 ? -0.838 -11.700 -12.322 1.00 86.81 90 ARG A O 1
ATOM 722 N N . HIS A 1 91 ? 0.606 -10.168 -11.526 1.00 88.06 91 HIS A N 1
ATOM 723 C CA . HIS A 1 91 ? 0.937 -10.877 -10.294 1.00 88.06 91 HIS A CA 1
ATOM 724 C C . HIS A 1 91 ? 0.604 -10.031 -9.083 1.00 88.06 91 HIS A C 1
ATOM 726 O O . HIS A 1 91 ? 0.936 -8.845 -9.027 1.00 88.06 91 HIS A O 1
ATOM 732 N N . GLU A 1 92 ? -0.041 -10.656 -8.102 1.00 91.81 92 GLU A N 1
ATOM 733 C CA . GLU A 1 92 ? -0.399 -10.010 -6.851 1.00 91.81 92 GLU A CA 1
ATOM 734 C C . GLU A 1 92 ? 0.442 -10.524 -5.689 1.00 91.81 92 GLU A C 1
ATOM 736 O O . GLU A 1 92 ? 0.578 -11.724 -5.448 1.00 91.81 92 GLU A O 1
ATOM 741 N N . TYR A 1 93 ? 0.936 -9.583 -4.900 1.00 92.06 93 TYR A N 1
ATOM 742 C CA . TYR A 1 93 ? 1.854 -9.841 -3.810 1.00 92.06 93 TYR A CA 1
ATOM 743 C C . TYR A 1 93 ? 1.338 -9.233 -2.510 1.00 92.06 93 TYR A C 1
ATOM 745 O O . TYR A 1 93 ? 0.606 -8.239 -2.494 1.00 92.06 93 TYR A O 1
ATOM 753 N N . ILE A 1 94 ? 1.736 -9.846 -1.395 1.00 94.06 94 ILE A N 1
ATOM 754 C CA . ILE A 1 94 ? 1.418 -9.386 -0.044 1.00 94.06 94 ILE A CA 1
ATOM 755 C C . ILE A 1 94 ? 2.681 -9.456 0.804 1.00 94.06 94 ILE A C 1
ATOM 757 O O . ILE A 1 94 ? 3.288 -10.520 0.913 1.00 94.06 94 ILE A O 1
ATOM 761 N N . HIS A 1 95 ? 3.003 -8.355 1.478 1.00 95.44 95 HIS A N 1
ATOM 762 C CA . HIS A 1 95 ? 4.011 -8.305 2.530 1.00 95.44 95 HIS A CA 1
ATOM 763 C C . HIS A 1 95 ? 3.419 -7.757 3.825 1.00 95.44 95 HIS A C 1
ATOM 765 O O . HIS A 1 95 ? 2.690 -6.766 3.823 1.00 95.44 95 HIS A O 1
ATOM 771 N N . VAL A 1 96 ? 3.749 -8.404 4.942 1.00 95.81 96 VAL A N 1
ATOM 772 C CA . VAL A 1 96 ? 3.421 -7.926 6.289 1.00 95.81 96 VAL A CA 1
ATOM 773 C C . VAL A 1 96 ? 4.651 -7.237 6.860 1.00 95.81 96 VAL A C 1
ATOM 775 O O . VAL A 1 96 ? 5.762 -7.749 6.761 1.00 95.81 96 VAL A O 1
ATOM 778 N N . LEU A 1 97 ? 4.444 -6.054 7.419 1.00 96.50 97 LEU A N 1
ATOM 779 C CA . LEU A 1 97 ? 5.477 -5.117 7.830 1.00 96.50 97 LEU A CA 1
ATOM 780 C C . LEU A 1 97 ? 5.164 -4.627 9.246 1.00 96.50 97 LEU A C 1
ATOM 782 O O . LEU A 1 97 ? 4.005 -4.534 9.659 1.00 96.50 97 LEU A O 1
ATOM 786 N N . GLU A 1 98 ? 6.206 -4.336 10.014 1.00 93.75 98 GLU A N 1
ATOM 787 C CA . GLU A 1 98 ? 6.051 -4.058 11.443 1.00 93.75 98 GLU A CA 1
ATOM 788 C C . GLU A 1 98 ? 5.593 -2.632 11.718 1.00 93.75 98 GLU A C 1
ATOM 790 O O . GLU A 1 98 ? 4.729 -2.405 12.560 1.00 93.75 98 GLU A O 1
ATOM 795 N N . ASN A 1 99 ? 6.159 -1.677 10.988 1.00 94.56 99 ASN A N 1
ATOM 796 C CA . ASN A 1 99 ? 5.938 -0.253 11.183 1.00 94.56 99 ASN A CA 1
ATOM 797 C C . ASN A 1 99 ? 6.128 0.513 9.861 1.00 94.56 99 ASN A C 1
ATOM 799 O O . ASN A 1 99 ? 6.515 -0.058 8.838 1.00 94.56 99 ASN A O 1
ATOM 803 N N . LEU A 1 100 ? 5.860 1.822 9.879 1.00 94.31 100 LEU A N 1
ATOM 804 C CA . LEU A 1 100 ? 5.997 2.676 8.694 1.00 94.31 100 LEU A CA 1
ATOM 805 C C . LEU A 1 100 ? 7.440 2.805 8.197 1.00 94.31 100 LEU A C 1
ATOM 807 O O . LEU A 1 100 ? 7.640 2.985 6.999 1.00 94.31 100 LEU A O 1
ATOM 811 N N . THR A 1 101 ? 8.441 2.654 9.066 1.00 95.75 101 THR A N 1
ATOM 812 C CA . THR A 1 101 ? 9.847 2.614 8.643 1.00 95.75 101 THR A CA 1
ATOM 813 C C . THR A 1 101 ? 10.110 1.373 7.793 1.00 95.75 101 THR A C 1
ATOM 815 O O . THR A 1 101 ? 10.670 1.492 6.708 1.00 95.75 101 THR A O 1
ATOM 818 N N . SER A 1 102 ? 9.626 0.196 8.212 1.00 96.06 102 SER A N 1
ATOM 819 C CA . SER A 1 102 ? 9.691 -1.033 7.407 1.00 96.06 102 SER A CA 1
ATOM 820 C C . SER A 1 102 ? 8.951 -0.880 6.078 1.00 96.06 102 SER A C 1
ATOM 822 O O . SER A 1 102 ? 9.443 -1.342 5.054 1.00 96.06 102 SER A O 1
ATOM 824 N N . VAL A 1 103 ? 7.796 -0.201 6.077 1.00 95.50 103 VAL A N 1
ATOM 825 C CA . VAL A 1 103 ? 7.057 0.126 4.846 1.00 95.50 103 VAL A CA 1
ATOM 826 C C . VAL A 1 103 ? 7.895 0.992 3.920 1.00 95.50 103 VAL A C 1
ATOM 828 O O . VAL A 1 103 ? 8.065 0.635 2.759 1.00 95.50 103 VAL A O 1
ATOM 831 N N . ARG A 1 104 ? 8.468 2.088 4.421 1.00 95.44 104 ARG A N 1
ATOM 832 C CA . ARG A 1 104 ? 9.323 2.970 3.627 1.00 95.44 104 ARG A CA 1
ATOM 833 C C . ARG A 1 104 ? 10.504 2.213 3.025 1.00 95.44 104 ARG A C 1
ATOM 835 O O . ARG A 1 104 ? 10.745 2.340 1.831 1.00 95.44 104 ARG A O 1
ATOM 842 N N . THR A 1 105 ? 11.211 1.418 3.829 1.00 94.81 105 THR A N 1
ATOM 843 C CA . THR A 1 105 ? 12.356 0.616 3.375 1.00 94.81 105 THR A CA 1
ATOM 844 C C . THR A 1 105 ? 11.943 -0.391 2.306 1.00 94.81 105 THR A C 1
ATOM 846 O O . THR A 1 105 ? 12.615 -0.500 1.285 1.00 94.81 105 THR A O 1
ATOM 849 N N . PHE A 1 106 ? 10.818 -1.084 2.503 1.00 94.06 106 PHE A N 1
ATOM 850 C CA . PHE A 1 106 ? 10.269 -2.016 1.520 1.00 94.06 106 PHE A CA 1
ATOM 851 C C . PHE A 1 106 ? 9.947 -1.319 0.189 1.00 94.06 106 PHE A C 1
ATOM 853 O O . PHE A 1 106 ? 10.380 -1.777 -0.865 1.00 94.06 106 PHE A O 1
ATOM 860 N N . LEU A 1 107 ? 9.246 -0.181 0.234 1.00 90.88 107 LEU A N 1
ATOM 861 C CA . LEU A 1 107 ? 8.930 0.609 -0.957 1.00 90.88 107 LEU A CA 1
ATOM 862 C C . LEU A 1 107 ? 10.212 1.115 -1.642 1.00 90.88 107 LEU A C 1
ATOM 864 O O . LEU A 1 107 ? 10.398 0.940 -2.839 1.00 90.88 107 LEU A O 1
ATOM 868 N N . ALA A 1 108 ? 11.152 1.678 -0.887 1.00 88.81 108 ALA A N 1
ATOM 869 C CA . ALA A 1 108 ? 12.404 2.206 -1.426 1.00 88.81 108 ALA A CA 1
ATOM 870 C C . ALA A 1 108 ? 13.336 1.133 -2.027 1.00 88.81 108 ALA A C 1
ATOM 872 O O . ALA A 1 108 ? 14.230 1.475 -2.803 1.00 88.81 108 ALA A O 1
ATOM 873 N N . ALA A 1 109 ? 13.145 -0.142 -1.675 1.00 88.25 109 ALA A N 1
ATOM 874 C CA . ALA A 1 109 ? 13.871 -1.272 -2.252 1.00 88.25 109 ALA A CA 1
ATOM 875 C C . ALA A 1 109 ? 13.265 -1.770 -3.579 1.00 88.25 109 ALA A C 1
ATOM 877 O O . ALA A 1 109 ? 13.921 -2.503 -4.322 1.00 88.25 109 ALA A O 1
ATOM 878 N N . MET A 1 110 ? 12.027 -1.382 -3.901 1.00 84.12 110 MET A N 1
ATOM 879 C CA . MET A 1 110 ? 11.398 -1.754 -5.165 1.00 84.12 110 MET A CA 1
ATOM 880 C C . MET A 1 110 ? 12.008 -0.992 -6.351 1.00 84.12 110 MET A C 1
ATOM 882 O O . MET A 1 110 ? 12.438 0.158 -6.249 1.00 84.12 110 MET A O 1
ATOM 886 N N . HIS A 1 111 ? 12.045 -1.652 -7.508 1.00 74.25 111 HIS A N 1
ATOM 887 C CA . HIS A 1 111 ? 12.669 -1.121 -8.718 1.00 74.25 111 HIS A CA 1
ATOM 888 C C . HIS A 1 111 ? 11.664 -0.316 -9.555 1.00 74.25 111 HIS A C 1
ATOM 890 O O . HIS A 1 111 ? 11.056 -0.835 -10.486 1.00 74.25 111 HIS A O 1
ATOM 896 N N . TYR A 1 112 ? 11.512 0.968 -9.224 1.00 73.50 112 TYR A N 1
ATOM 897 C CA . TYR A 1 112 ? 10.838 1.979 -10.048 1.00 73.50 112 TYR A CA 1
ATOM 898 C C . TYR A 1 112 ? 11.615 3.319 -10.024 1.00 73.50 112 TYR A C 1
ATOM 900 O O . TYR A 1 112 ? 12.483 3.513 -9.165 1.00 73.50 112 TYR A O 1
ATOM 908 N N . PRO A 1 113 ? 11.379 4.247 -10.970 1.00 66.50 113 PRO A N 1
ATOM 909 C CA . PRO A 1 113 ? 11.972 5.576 -10.976 1.00 66.50 113 PRO A CA 1
ATOM 910 C C . PRO A 1 113 ? 11.472 6.374 -9.786 1.00 66.50 113 PRO A C 1
ATOM 912 O O . PRO A 1 113 ? 10.354 6.170 -9.317 1.00 66.50 113 PRO A O 1
ATOM 915 N N . ASN A 1 114 ? 12.302 7.302 -9.313 1.00 73.81 114 ASN A N 1
ATOM 916 C CA . ASN A 1 114 ? 11.971 8.186 -8.192 1.00 73.81 114 ASN A CA 1
ATOM 917 C C . ASN A 1 114 ? 11.485 7.409 -6.960 1.00 73.81 114 ASN A C 1
ATOM 919 O O . ASN A 1 114 ? 10.582 7.839 -6.241 1.00 73.81 114 ASN A O 1
ATOM 923 N N . ARG A 1 115 ? 12.067 6.221 -6.723 1.00 81.06 115 ARG A N 1
ATOM 924 C CA . ARG A 1 115 ? 11.510 5.277 -5.751 1.00 81.06 115 ARG A CA 1
ATOM 925 C C . ARG A 1 115 ? 11.430 5.793 -4.325 1.00 81.06 115 ARG A C 1
ATOM 927 O O . ARG A 1 115 ? 10.523 5.419 -3.586 1.00 81.06 115 ARG A O 1
ATOM 934 N N . PHE A 1 116 ? 12.366 6.661 -3.965 1.00 84.69 116 PHE A N 1
ATOM 935 C CA . PHE A 1 116 ? 12.400 7.316 -2.667 1.00 84.69 116 PHE A CA 1
ATOM 936 C C . PHE A 1 116 ? 11.264 8.334 -2.533 1.00 84.69 116 PHE A C 1
ATOM 938 O O . PHE A 1 116 ? 10.490 8.227 -1.589 1.00 84.69 116 PHE A O 1
ATOM 945 N N . ASP A 1 117 ? 11.076 9.214 -3.520 1.00 86.19 117 ASP A N 1
ATOM 946 C CA . ASP A 1 117 ? 9.983 10.198 -3.517 1.00 86.19 117 ASP A CA 1
ATOM 947 C C . ASP A 1 117 ? 8.611 9.524 -3.510 1.00 86.19 117 ASP A C 1
ATOM 949 O O . ASP A 1 117 ? 7.692 9.942 -2.805 1.00 86.19 117 ASP A O 1
ATOM 953 N N . PHE A 1 118 ? 8.467 8.445 -4.279 1.00 85.81 118 PHE A N 1
ATOM 954 C CA . PHE A 1 118 ? 7.252 7.645 -4.286 1.00 85.81 118 PHE A CA 1
ATOM 955 C C . PHE A 1 118 ? 6.995 6.993 -2.920 1.00 85.81 118 PHE A C 1
ATOM 957 O O . PHE A 1 118 ? 5.875 7.061 -2.407 1.00 85.81 118 PHE A O 1
ATOM 964 N N . ALA A 1 119 ? 8.022 6.394 -2.304 1.00 90.44 119 ALA A N 1
ATOM 965 C CA . ALA A 1 119 ? 7.908 5.814 -0.969 1.00 90.44 119 ALA A CA 1
ATOM 966 C C . ALA A 1 119 ? 7.505 6.875 0.066 1.00 90.44 119 ALA A C 1
ATOM 968 O O . ALA A 1 119 ? 6.595 6.640 0.862 1.00 90.44 119 ALA A O 1
ATOM 969 N N . ASP A 1 120 ? 8.125 8.054 0.012 1.00 92.38 120 ASP A N 1
ATOM 970 C CA . ASP A 1 120 ? 7.857 9.163 0.925 1.00 92.38 120 ASP A CA 1
ATOM 971 C C . ASP A 1 120 ? 6.442 9.728 0.737 1.00 92.38 120 ASP A C 1
ATOM 973 O O . ASP A 1 120 ? 5.739 9.952 1.725 1.00 92.38 120 ASP A O 1
ATOM 977 N N . ARG A 1 121 ? 5.953 9.858 -0.505 1.00 91.75 121 ARG A N 1
ATOM 978 C CA . ARG A 1 121 ? 4.554 10.234 -0.784 1.00 91.75 121 ARG A CA 1
ATOM 979 C C . ARG A 1 121 ? 3.561 9.237 -0.192 1.00 91.75 121 ARG A C 1
ATOM 981 O O . ARG A 1 121 ? 2.592 9.646 0.448 1.00 91.75 121 ARG A O 1
ATOM 988 N N . LEU A 1 122 ? 3.791 7.940 -0.390 1.00 92.31 122 LEU A N 1
ATOM 989 C CA . LEU A 1 122 ? 2.864 6.902 0.061 1.00 92.31 122 LEU A CA 1
ATOM 990 C C . LEU A 1 122 ? 2.843 6.782 1.593 1.00 92.31 122 LEU A C 1
ATOM 992 O O . LEU A 1 122 ? 1.779 6.639 2.198 1.00 92.31 122 LEU A O 1
ATOM 996 N N . VAL A 1 123 ? 4.010 6.897 2.232 1.00 95.94 123 VAL A N 1
ATOM 997 C CA . VAL A 1 123 ? 4.133 6.937 3.696 1.00 95.94 123 VAL A CA 1
ATOM 998 C C . VAL A 1 123 ? 3.519 8.219 4.263 1.00 95.94 123 VAL A C 1
ATOM 1000 O O . VAL A 1 123 ? 2.792 8.151 5.253 1.00 95.94 123 VAL A O 1
ATOM 1003 N N . GLY A 1 124 ? 3.721 9.368 3.612 1.00 95.38 124 GLY A N 1
ATOM 1004 C CA . GLY A 1 124 ? 3.089 10.635 3.984 1.00 95.38 124 GLY A CA 1
ATOM 1005 C C . GLY A 1 124 ? 1.560 10.569 3.930 1.00 95.38 124 GLY A C 1
ATOM 1006 O O . GLY A 1 124 ? 0.887 10.980 4.875 1.00 95.38 124 GLY A O 1
ATOM 1007 N N . GLN A 1 125 ? 0.995 9.964 2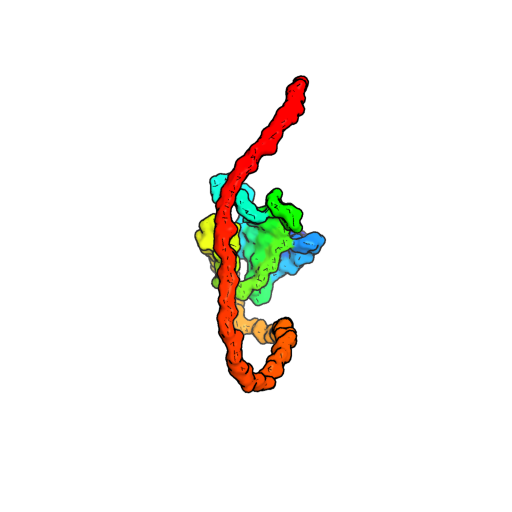.880 1.00 95.94 125 GLN A N 1
ATOM 1008 C CA . GLN A 1 125 ? -0.448 9.718 2.782 1.00 95.94 125 GLN A CA 1
ATOM 1009 C C . GLN A 1 125 ? -0.951 8.798 3.908 1.00 95.94 125 GLN A C 1
ATOM 1011 O O . GLN A 1 125 ? -2.018 9.045 4.483 1.00 95.94 125 GLN A O 1
ATOM 1016 N N . ALA A 1 126 ? -0.184 7.755 4.246 1.00 96.25 126 ALA A N 1
ATOM 1017 C CA . ALA A 1 126 ? -0.521 6.840 5.332 1.00 96.25 126 ALA A CA 1
ATOM 1018 C C . ALA A 1 126 ? -0.557 7.554 6.689 1.00 96.25 126 ALA A C 1
ATOM 1020 O O . ALA A 1 126 ? -1.524 7.388 7.435 1.00 96.25 126 ALA A O 1
ATOM 1021 N N . LEU A 1 127 ? 0.452 8.382 6.979 1.00 96.56 127 LEU A N 1
ATOM 1022 C CA . LEU A 1 127 ? 0.517 9.204 8.189 1.00 96.56 127 LEU A CA 1
ATOM 1023 C C . LEU A 1 127 ? -0.673 10.159 8.278 1.00 96.56 127 LEU A C 1
ATOM 1025 O O . LEU A 1 127 ? -1.422 10.098 9.251 1.00 96.56 127 LEU A O 1
ATOM 1029 N N . ALA A 1 128 ? -0.925 10.944 7.228 1.00 94.31 128 ALA A N 1
ATOM 1030 C CA . ALA A 1 128 ? -2.041 11.888 7.191 1.00 94.31 128 ALA A CA 1
ATOM 1031 C C . ALA A 1 128 ? -3.399 11.192 7.401 1.00 94.31 128 ALA A C 1
ATOM 1033 O O . ALA A 1 128 ? -4.277 11.692 8.109 1.00 94.31 128 ALA A O 1
ATOM 1034 N N . THR A 1 129 ? -3.576 9.997 6.828 1.00 95.12 129 THR A N 1
ATOM 1035 C CA . THR A 1 129 ? -4.797 9.205 7.021 1.00 95.12 129 THR A CA 1
ATOM 1036 C C . THR A 1 129 ? -4.932 8.722 8.465 1.00 95.12 129 THR A C 1
ATOM 1038 O O . THR A 1 129 ? -6.023 8.790 9.034 1.00 95.12 129 THR A O 1
ATOM 1041 N N . LEU A 1 130 ? -3.848 8.239 9.076 1.00 93.38 130 LEU A N 1
ATOM 1042 C CA . LEU A 1 130 ? -3.849 7.772 10.463 1.00 93.38 130 LEU A CA 1
ATOM 1043 C C . LEU A 1 130 ? -4.100 8.914 11.453 1.00 93.38 130 LEU A C 1
ATOM 1045 O O . LEU A 1 130 ? -4.936 8.762 12.345 1.00 93.38 130 LEU A O 1
ATOM 1049 N N . GLU A 1 131 ? -3.457 10.063 11.263 1.00 92.56 131 GLU A N 1
ATOM 1050 C CA . GLU A 1 131 ? -3.686 11.278 12.052 1.00 92.56 131 GLU A CA 1
ATOM 1051 C C . GLU A 1 131 ? -5.131 11.764 11.915 1.00 92.56 131 GLU A C 1
ATOM 1053 O O . GLU A 1 131 ? -5.806 12.010 12.915 1.00 92.56 131 GLU A O 1
ATOM 1058 N N . GLY A 1 132 ? -5.665 11.804 10.691 1.00 88.25 132 GLY A N 1
ATOM 1059 C CA . GLY A 1 132 ? -7.058 12.168 10.442 1.00 88.25 132 GLY A CA 1
ATOM 1060 C C . GLY A 1 132 ? -8.064 11.213 11.098 1.00 88.25 132 GLY A C 1
ATOM 1061 O O . GLY A 1 132 ? -9.136 11.641 11.534 1.00 88.25 132 GLY A O 1
ATOM 1062 N N . VAL A 1 133 ? -7.732 9.923 11.210 1.00 85.69 133 VAL A N 1
ATOM 1063 C CA . VAL A 1 133 ? -8.536 8.940 11.955 1.00 85.69 133 VAL A CA 1
ATOM 1064 C C . VAL A 1 133 ? -8.458 9.189 13.463 1.00 85.69 133 VAL A C 1
ATOM 1066 O O . VAL A 1 133 ? -9.495 9.142 14.123 1.00 85.69 133 VAL A O 1
ATOM 1069 N N . GLN A 1 134 ? -7.274 9.482 14.010 1.00 82.62 134 GLN A N 1
ATOM 1070 C CA . GLN A 1 134 ? -7.097 9.786 15.437 1.00 82.62 134 GLN A CA 1
ATOM 1071 C C . GLN A 1 134 ? -7.792 11.092 15.841 1.00 82.62 134 GLN A C 1
ATOM 1073 O O . GLN A 1 134 ? -8.460 11.142 16.870 1.00 82.62 134 GLN A O 1
ATOM 1078 N N . ALA A 1 135 ? -7.720 12.125 15.000 1.00 78.88 135 ALA A N 1
ATOM 1079 C CA . ALA A 1 135 ? -8.395 13.399 15.233 1.00 78.88 135 ALA A CA 1
ATOM 1080 C C . ALA A 1 135 ? -9.929 13.256 15.241 1.00 78.88 135 ALA A C 1
ATOM 1082 O O . ALA A 1 135 ? -10.615 13.900 16.034 1.00 78.88 135 ALA A O 1
ATOM 1083 N N . LYS A 1 136 ? -10.481 12.380 14.388 1.00 74.88 136 LYS A N 1
ATOM 1084 C CA . LYS A 1 136 ? -11.926 12.084 14.334 1.00 74.88 136 LYS A CA 1
ATOM 1085 C C . LYS A 1 136 ? -12.383 11.121 15.432 1.00 74.88 136 LYS A C 1
ATOM 1087 O O . LYS A 1 136 ? -13.539 11.163 15.845 1.00 74.88 136 LYS A O 1
ATOM 1092 N N . GLY A 1 137 ? -11.499 10.240 15.893 1.00 59.69 137 GLY A N 1
ATOM 1093 C CA . GLY A 1 137 ? -11.754 9.276 16.954 1.00 59.69 137 GLY A CA 1
ATOM 1094 C C . GLY A 1 137 ? -11.095 9.705 18.256 1.00 59.69 137 GLY A C 1
ATOM 1095 O O . GLY A 1 137 ? -10.015 9.223 18.578 1.00 59.69 137 GLY A O 1
ATOM 1096 N N . LYS A 1 138 ? -11.752 10.562 19.045 1.00 46.75 138 LYS A N 1
ATOM 1097 C CA . LYS A 1 138 ? -11.310 10.929 20.401 1.00 46.75 138 LYS A CA 1
ATOM 1098 C C . LYS A 1 138 ? -11.416 9.726 21.363 1.00 46.75 138 LYS A C 1
ATOM 1100 O O . LYS A 1 138 ? -12.303 9.673 22.206 1.00 46.75 138 LYS A O 1
ATOM 1105 N N . LYS A 1 139 ? -10.525 8.741 21.208 1.00 38.88 139 LYS A N 1
ATOM 1106 C CA . LYS A 1 139 ? -10.043 7.797 22.228 1.00 38.88 139 LYS A CA 1
ATOM 1107 C C . LYS A 1 139 ? -8.831 7.056 21.656 1.00 38.88 139 LYS A C 1
ATOM 1109 O O . LYS A 1 139 ? -8.960 6.133 20.856 1.00 38.88 139 LYS A O 1
ATOM 1114 N N . VAL A 1 140 ? -7.649 7.504 22.067 1.00 41.12 140 VAL A N 1
ATOM 1115 C CA . VAL A 1 140 ? -6.372 6.834 21.820 1.00 41.12 140 VAL A CA 1
ATOM 1116 C C . VAL A 1 140 ? -6.416 5.485 22.535 1.00 41.12 140 VAL A C 1
ATOM 1118 O O . VAL A 1 140 ? -6.355 5.431 23.760 1.00 41.12 140 VAL A O 1
ATOM 1121 N N . VAL A 1 141 ? -6.543 4.395 21.782 1.00 38.16 141 VAL A N 1
ATOM 1122 C CA . VAL A 1 141 ? -6.063 3.094 22.254 1.00 38.16 141 VAL A CA 1
ATOM 1123 C C . VAL A 1 141 ? -4.590 3.068 21.880 1.00 38.16 141 VAL A C 1
ATOM 1125 O O . VAL A 1 141 ? -4.250 2.954 20.703 1.00 38.16 141 VAL A O 1
ATOM 1128 N N . ARG A 1 142 ? -3.733 3.293 22.881 1.00 32.44 142 ARG A N 1
ATOM 1129 C CA . ARG A 1 142 ? -2.289 3.083 22.767 1.00 32.44 142 ARG A CA 1
ATOM 1130 C C . ARG A 1 142 ? -2.055 1.619 22.403 1.00 32.44 142 ARG A C 1
ATOM 1132 O O . ARG A 1 142 ? -2.646 0.730 23.011 1.00 32.44 142 ARG A O 1
ATOM 1139 N N . ALA A 1 143 ? -1.226 1.391 21.396 1.00 41.56 143 ALA A N 1
ATOM 1140 C CA . ALA A 1 143 ? -0.745 0.070 21.034 1.00 41.56 143 ALA A CA 1
ATOM 1141 C C . ALA A 1 143 ? 0.397 -0.315 21.987 1.00 41.56 143 ALA A C 1
ATOM 1143 O O . A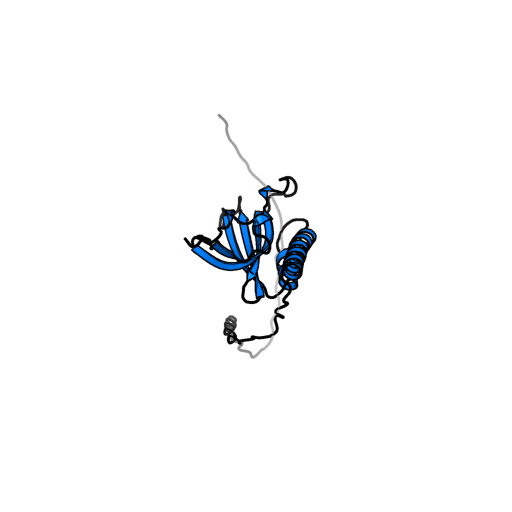LA A 1 143 ? 1.549 -0.237 21.596 1.00 41.56 143 ALA A O 1
ATOM 1144 N N . ASP A 1 144 ? 0.070 -0.659 23.235 1.00 43.34 144 ASP A N 1
ATOM 1145 C CA . ASP A 1 144 ? 1.045 -1.179 24.213 1.00 43.34 144 ASP A CA 1
ATOM 1146 C C . ASP A 1 144 ? 0.443 -2.204 25.196 1.00 43.34 144 ASP A C 1
ATOM 1148 O O . ASP A 1 144 ? 1.030 -2.498 26.228 1.00 43.34 144 ASP A O 1
ATOM 1152 N N . ASP A 1 145 ? -0.702 -2.814 24.876 1.00 41.31 145 ASP A N 1
ATOM 1153 C CA . ASP A 1 145 ? -1.235 -3.932 25.665 1.00 41.31 145 ASP A CA 1
ATOM 1154 C C . ASP A 1 145 ? -1.586 -5.103 24.744 1.00 41.31 145 ASP A C 1
ATOM 1156 O O . ASP A 1 145 ? -2.574 -5.065 24.005 1.00 41.31 145 ASP A O 1
ATOM 1160 N N . GLY A 1 146 ? -0.737 -6.135 24.772 1.00 35.44 146 GLY A N 1
ATOM 1161 C CA . GLY A 1 146 ? -0.990 -7.427 24.135 1.00 35.44 146 GLY A CA 1
ATOM 1162 C C . GLY A 1 146 ? 0.129 -7.941 23.230 1.00 35.44 146 GLY A C 1
ATOM 1163 O O . GLY A 1 146 ? -0.127 -8.257 22.069 1.00 35.44 146 GLY A O 1
ATOM 1164 N N . ILE A 1 147 ? 1.360 -8.068 23.740 1.00 34.78 147 ILE A N 1
ATOM 1165 C CA . ILE A 1 147 ? 2.318 -9.020 23.159 1.00 34.78 147 ILE A CA 1
ATOM 1166 C C . ILE A 1 147 ? 1.906 -10.411 23.651 1.00 34.78 147 ILE A C 1
ATOM 1168 O O . ILE A 1 147 ? 2.335 -10.858 24.710 1.00 34.78 147 ILE A O 1
ATOM 1172 N N . GLU A 1 148 ? 1.052 -11.095 22.892 1.00 34.38 148 GLU A N 1
ATOM 1173 C CA . GLU A 1 148 ? 1.003 -12.553 22.956 1.00 34.38 148 GLU A CA 1
ATOM 1174 C C . GLU A 1 148 ? 2.090 -13.062 22.003 1.00 34.38 148 GLU A C 1
ATOM 1176 O O . GLU A 1 148 ? 1.955 -13.036 20.777 1.00 34.38 148 GLU A O 1
ATOM 1181 N N . THR A 1 149 ? 3.237 -13.404 22.590 1.00 33.38 149 THR A N 1
ATOM 1182 C CA . THR A 1 149 ? 4.384 -14.022 21.927 1.00 33.38 149 THR A CA 1
ATOM 1183 C C . THR A 1 149 ? 3.938 -15.314 21.247 1.00 33.38 149 THR A C 1
ATOM 1185 O O . THR A 1 149 ? 3.822 -16.355 21.889 1.00 33.38 149 THR A O 1
ATOM 1188 N N . LEU A 1 150 ? 3.712 -15.272 19.935 1.00 41.50 150 LEU A N 1
ATOM 1189 C CA . LEU A 1 150 ? 3.762 -16.484 19.126 1.00 41.50 150 LEU A CA 1
ATOM 1190 C C . LEU A 1 150 ? 5.233 -16.886 19.005 1.00 41.50 150 LEU A C 1
ATOM 1192 O O . LEU A 1 150 ? 6.077 -16.075 18.622 1.00 41.50 150 LEU A O 1
ATOM 1196 N N . ALA A 1 151 ? 5.522 -18.123 19.408 1.00 40.19 151 ALA A N 1
ATOM 1197 C CA . ALA A 1 151 ? 6.855 -18.710 19.441 1.00 40.19 151 ALA A CA 1
ATOM 1198 C C . ALA A 1 151 ? 7.623 -18.507 18.115 1.00 40.19 151 ALA A C 1
ATOM 1200 O O . ALA A 1 151 ? 7.006 -18.506 17.044 1.00 40.19 151 ALA A O 1
ATOM 1201 N N . PRO A 1 152 ? 8.961 -18.359 18.162 1.00 40.34 152 PRO A N 1
ATOM 1202 C CA . PRO A 1 152 ? 9.769 -18.225 16.959 1.00 40.34 152 PRO A CA 1
ATOM 1203 C C . PRO A 1 152 ? 9.607 -19.459 16.063 1.00 40.34 152 PRO A C 1
ATOM 1205 O O . PRO A 1 152 ? 9.716 -20.599 16.516 1.00 40.34 152 PRO A O 1
ATOM 1208 N N . VAL A 1 153 ? 9.360 -19.216 14.775 1.00 52.19 153 VAL A N 1
ATOM 1209 C CA . VAL A 1 153 ? 9.454 -20.237 13.725 1.00 52.19 153 VAL A CA 1
ATOM 1210 C C . VAL A 1 153 ? 10.894 -20.769 13.725 1.00 52.19 153 VAL A C 1
ATOM 1212 O O . VAL A 1 153 ? 11.817 -19.950 13.712 1.00 52.19 153 VAL A O 1
ATOM 1215 N N . PRO A 1 154 ? 11.129 -22.094 13.755 1.00 49.69 154 PRO A N 1
ATOM 1216 C CA . PRO A 1 154 ? 12.484 -22.623 13.708 1.00 49.69 154 PRO A CA 1
ATOM 1217 C C . PRO A 1 154 ? 13.154 -22.237 12.385 1.00 49.69 154 PRO A C 1
ATOM 1219 O O . PRO A 1 154 ? 12.629 -22.492 11.300 1.00 49.69 154 PRO A O 1
ATOM 1222 N N . THR A 1 155 ? 14.326 -21.616 12.497 1.00 54.72 155 THR A N 1
ATOM 1223 C CA . THR A 1 155 ? 15.257 -21.358 11.397 1.00 54.72 155 THR A CA 1
ATOM 1224 C C . THR A 1 155 ? 15.575 -22.675 10.677 1.00 54.72 155 THR A C 1
ATOM 1226 O O . THR A 1 155 ? 15.969 -23.632 11.351 1.00 54.72 155 THR A O 1
ATOM 1229 N N . PRO A 1 156 ? 15.439 -22.778 9.341 1.00 50.12 156 PRO A N 1
ATOM 1230 C CA . PRO A 1 156 ? 15.940 -23.943 8.624 1.00 50.12 156 PRO A CA 1
ATOM 1231 C C . PRO A 1 156 ? 17.466 -24.024 8.780 1.00 50.12 156 PRO A C 1
ATOM 1233 O O . PRO A 1 156 ? 18.172 -23.028 8.622 1.00 50.12 156 PRO A O 1
ATOM 1236 N N . ALA A 1 157 ? 17.956 -25.213 9.138 1.00 58.44 157 ALA A N 1
ATOM 1237 C CA . ALA A 1 157 ? 19.374 -25.498 9.324 1.00 58.44 157 ALA A CA 1
ATOM 1238 C C . ALA A 1 157 ? 20.186 -25.188 8.048 1.00 58.44 157 ALA A C 1
ATOM 1240 O O . ALA A 1 157 ? 19.669 -25.374 6.943 1.00 58.44 157 ALA A O 1
ATOM 1241 N N . PRO A 1 158 ? 21.450 -24.742 8.170 1.00 53.78 158 PRO A N 1
ATOM 1242 C CA . PRO A 1 158 ? 22.303 -24.529 7.010 1.00 53.78 158 PRO A CA 1
ATOM 1243 C C . PRO A 1 158 ? 22.550 -25.851 6.273 1.00 53.78 158 PRO A C 1
ATOM 1245 O O . PRO A 1 158 ? 22.896 -26.866 6.881 1.00 53.78 158 PRO A O 1
ATOM 1248 N N . THR A 1 159 ? 22.384 -25.819 4.951 1.00 60.22 159 THR A N 1
ATOM 1249 C CA . THR A 1 159 ? 22.792 -26.881 4.026 1.00 60.22 159 THR A CA 1
ATOM 1250 C C . THR A 1 159 ? 24.275 -27.216 4.246 1.00 60.22 159 THR A C 1
ATOM 1252 O O . THR A 1 159 ? 25.093 -26.292 4.245 1.00 60.22 159 THR A O 1
ATOM 1255 N N . PRO A 1 160 ? 24.661 -28.493 4.427 1.00 55.91 160 PRO A N 1
ATOM 1256 C CA . PRO A 1 160 ? 26.068 -28.859 4.536 1.00 55.91 160 PRO A CA 1
ATOM 1257 C C . PRO A 1 160 ? 26.804 -28.576 3.218 1.00 55.91 160 PRO A C 1
ATOM 1259 O O . PRO A 1 160 ? 26.303 -28.876 2.133 1.00 55.91 160 PRO A O 1
ATOM 1262 N N . ALA A 1 161 ? 27.993 -27.982 3.328 1.00 59.97 161 ALA A N 1
ATOM 1263 C CA . ALA A 1 161 ? 28.911 -27.766 2.214 1.00 59.97 161 ALA A CA 1
ATOM 1264 C C . ALA A 1 161 ? 29.382 -29.109 1.612 1.00 59.97 161 ALA A C 1
ATOM 1266 O O . ALA A 1 161 ? 29.449 -30.107 2.337 1.00 59.97 161 ALA A O 1
ATOM 1267 N N . PRO A 1 162 ? 29.724 -29.156 0.311 1.00 53.69 162 PRO A N 1
ATOM 1268 C CA . PRO A 1 162 ? 30.298 -30.350 -0.295 1.00 53.69 162 PRO A CA 1
ATOM 1269 C C . PRO A 1 162 ? 31.649 -30.681 0.353 1.00 53.69 162 PRO A C 1
ATOM 1271 O O . PRO A 1 162 ? 32.514 -29.824 0.511 1.00 53.69 162 PRO A O 1
ATOM 1274 N N . ILE A 1 163 ? 31.803 -31.943 0.743 1.00 50.25 163 ILE A N 1
ATOM 1275 C CA . ILE A 1 163 ? 33.046 -32.533 1.239 1.00 50.25 163 ILE A CA 1
ATOM 1276 C C . ILE A 1 163 ? 34.002 -32.771 0.064 1.00 50.25 163 ILE A C 1
ATOM 1278 O O . ILE A 1 163 ? 33.787 -33.679 -0.739 1.00 50.25 163 ILE A O 1
ATOM 1282 N N . ASP A 1 164 ? 35.072 -31.980 -0.011 1.00 45.03 164 ASP A N 1
ATOM 1283 C CA . ASP A 1 164 ? 36.242 -32.284 -0.835 1.00 45.03 164 ASP A CA 1
ATOM 1284 C C . ASP A 1 164 ? 36.924 -33.546 -0.290 1.00 45.03 164 ASP A C 1
ATOM 1286 O O . ASP A 1 164 ? 37.551 -33.542 0.770 1.00 45.03 164 ASP A O 1
ATOM 1290 N N . THR A 1 165 ? 36.795 -34.651 -1.021 1.00 47.84 165 THR A N 1
ATOM 1291 C CA . THR A 1 165 ? 37.635 -35.834 -0.822 1.00 47.84 165 THR A CA 1
ATOM 1292 C C . THR A 1 165 ? 38.785 -35.759 -1.811 1.00 47.84 165 THR A C 1
ATOM 1294 O O . THR A 1 165 ? 38.642 -36.165 -2.958 1.00 47.84 165 THR A O 1
ATOM 1297 N N . THR A 1 166 ? 39.942 -35.274 -1.368 1.00 41.69 166 THR A N 1
ATOM 1298 C CA . THR A 1 166 ? 41.216 -35.663 -1.983 1.00 41.69 166 THR A CA 1
ATOM 1299 C C . THR A 1 166 ? 42.202 -35.974 -0.869 1.00 41.69 166 THR A C 1
ATOM 1301 O O . THR A 1 166 ? 42.659 -35.093 -0.146 1.00 41.69 166 THR A O 1
ATOM 1304 N N . ALA A 1 167 ? 42.465 -37.266 -0.691 1.00 40.38 167 ALA A N 1
ATOM 1305 C CA . ALA A 1 167 ? 43.443 -37.776 0.250 1.00 40.38 167 ALA A CA 1
ATOM 1306 C C . ALA A 1 167 ? 44.852 -37.340 -0.175 1.00 40.38 167 ALA A C 1
ATOM 1308 O O . ALA A 1 167 ? 45.289 -37.624 -1.289 1.00 40.38 167 ALA A O 1
ATOM 1309 N N . ALA A 1 168 ? 45.562 -36.680 0.736 1.00 38.66 168 ALA A N 1
ATOM 1310 C CA . ALA A 1 168 ? 47.006 -36.551 0.680 1.00 38.66 168 ALA A CA 1
ATOM 1311 C C . ALA A 1 168 ? 47.638 -37.842 1.222 1.00 38.66 168 ALA A C 1
ATOM 1313 O O . ALA A 1 168 ? 47.340 -38.258 2.341 1.00 38.66 168 ALA A O 1
ATOM 1314 N N . VAL A 1 169 ? 48.536 -38.443 0.444 1.00 43.12 169 VAL A N 1
ATOM 1315 C CA . VAL A 1 169 ? 49.588 -39.328 0.955 1.00 43.12 169 VAL A CA 1
ATOM 1316 C C . VAL A 1 169 ? 50.908 -38.663 0.583 1.00 43.12 169 VAL A C 1
ATOM 1318 O O . VAL A 1 169 ? 51.126 -38.328 -0.580 1.00 43.12 169 VAL A O 1
ATOM 1321 N N . ALA A 1 170 ? 51.736 -38.412 1.592 1.00 38.09 170 ALA A N 1
ATOM 1322 C CA . ALA A 1 170 ? 53.063 -37.825 1.474 1.00 38.09 170 ALA A CA 1
ATOM 1323 C C . ALA A 1 170 ? 54.158 -38.882 1.713 1.00 38.09 170 ALA A C 1
ATOM 1325 O O . ALA A 1 170 ? 53.881 -39.932 2.292 1.00 38.09 170 ALA A O 1
ATOM 1326 N N . ASP A 1 171 ? 55.378 -38.490 1.320 1.00 38.03 171 ASP A N 1
ATOM 1327 C CA . ASP A 1 171 ? 56.720 -39.064 1.553 1.00 38.03 171 ASP A CA 1
ATOM 1328 C C . ASP A 1 171 ? 57.206 -40.167 0.587 1.00 38.03 171 ASP A C 1
ATOM 1330 O O . ASP A 1 171 ? 56.493 -41.127 0.329 1.00 38.03 171 ASP A O 1
ATOM 1334 N N . THR A 1 172 ? 58.421 -40.130 0.006 1.00 39.53 172 THR A N 1
ATOM 1335 C CA . THR A 1 172 ? 59.666 -39.344 0.252 1.00 39.53 172 THR A CA 1
ATOM 1336 C C . THR A 1 172 ? 60.572 -39.351 -1.028 1.00 39.53 172 THR A C 1
ATOM 1338 O O . THR A 1 172 ? 60.254 -40.075 -1.973 1.00 39.53 172 THR A O 1
ATOM 1341 N N . PRO A 1 173 ? 61.678 -38.565 -1.103 1.00 58.25 173 PRO A N 1
ATOM 1342 C CA . PRO A 1 173 ? 62.445 -38.231 -2.321 1.00 58.25 173 PRO A CA 1
ATOM 1343 C C . PRO A 1 173 ? 63.776 -39.004 -2.500 1.00 58.25 173 PRO A C 1
ATOM 1345 O O . PRO A 1 173 ? 64.349 -39.445 -1.513 1.00 58.25 173 PRO A O 1
ATOM 1348 N N . ASP A 1 174 ? 64.318 -39.058 -3.731 1.00 39.66 174 ASP A N 1
ATOM 1349 C CA . ASP A 1 174 ? 65.768 -38.962 -4.017 1.00 39.66 174 ASP A CA 1
ATOM 1350 C C . ASP A 1 174 ? 66.058 -38.652 -5.515 1.00 39.66 174 ASP A C 1
ATOM 1352 O O . ASP A 1 174 ? 65.175 -38.724 -6.365 1.00 39.66 174 ASP A O 1
ATOM 1356 N N . THR A 1 175 ? 67.293 -38.243 -5.805 1.00 40.47 175 THR A N 1
ATOM 1357 C CA . THR A 1 175 ? 67.760 -37.238 -6.795 1.00 40.47 175 THR A CA 1
ATOM 1358 C C . THR A 1 175 ? 68.334 -37.864 -8.123 1.00 40.47 175 THR A C 1
ATOM 1360 O O . THR A 1 175 ? 68.096 -39.040 -8.372 1.00 40.47 175 THR A O 1
ATOM 1363 N N . PRO A 1 176 ? 69.121 -37.170 -8.998 1.00 50.78 176 PRO A N 1
ATOM 1364 C CA . PRO A 1 176 ? 68.784 -36.526 -10.292 1.00 50.78 176 PRO A CA 1
ATOM 1365 C C . PRO A 1 176 ? 69.391 -37.155 -11.585 1.00 50.78 176 PRO A C 1
ATOM 1367 O O . PRO A 1 176 ? 70.339 -37.933 -11.537 1.00 50.78 176 PRO A O 1
ATOM 1370 N N . GLY A 1 177 ? 68.960 -36.675 -12.769 1.00 31.97 177 GLY A N 1
ATOM 1371 C CA . GLY A 1 177 ? 69.665 -36.877 -14.053 1.00 31.97 177 GLY A CA 1
ATOM 1372 C C . GLY A 1 177 ? 69.122 -36.053 -15.243 1.00 31.97 177 GLY A C 1
ATOM 1373 O O . GLY A 1 177 ? 68.092 -36.382 -15.816 1.00 31.97 177 GLY A O 1
ATOM 1374 N N . THR A 1 178 ? 69.838 -34.984 -15.600 1.00 39.03 178 THR A N 1
ATOM 1375 C CA . THR A 1 178 ? 69.693 -34.011 -16.729 1.00 39.03 178 THR A CA 1
ATOM 1376 C C . THR A 1 178 ? 70.388 -34.538 -18.025 1.00 39.03 178 THR A C 1
ATOM 1378 O O . THR A 1 178 ? 71.154 -35.487 -17.853 1.00 39.03 178 THR A O 1
ATOM 1381 N N . PRO A 1 179 ? 70.330 -33.963 -19.275 1.00 49.88 179 PRO A N 1
ATOM 1382 C CA . PRO A 1 179 ? 69.506 -32.913 -19.943 1.00 49.88 179 PRO A CA 1
ATOM 1383 C C . PRO A 1 179 ? 68.840 -33.306 -21.312 1.00 49.88 179 PRO A C 1
ATOM 1385 O O . PRO A 1 179 ? 69.005 -34.406 -21.825 1.00 49.88 179 PRO A O 1
ATOM 1388 N N . ALA A 1 180 ? 68.128 -32.326 -21.907 1.00 40.56 180 ALA A N 1
ATOM 1389 C CA . ALA A 1 180 ? 67.435 -32.250 -23.219 1.00 40.56 180 ALA A CA 1
ATOM 1390 C C . ALA A 1 180 ? 68.342 -32.280 -24.495 1.00 40.56 180 ALA A C 1
ATOM 1392 O O . ALA A 1 180 ? 69.563 -32.322 -24.339 1.00 40.56 180 ALA A O 1
ATOM 1393 N N . PRO A 1 181 ? 67.805 -32.206 -25.751 1.00 49.09 181 PRO A N 1
ATOM 1394 C CA . PRO A 1 181 ? 67.417 -30.900 -26.338 1.00 49.09 181 PRO A CA 1
ATOM 1395 C C . PRO A 1 181 ? 66.247 -30.862 -27.374 1.00 49.09 181 PRO A C 1
ATOM 1397 O O . PRO A 1 181 ? 65.990 -31.799 -28.117 1.00 49.09 181 PRO A O 1
ATOM 1400 N N . LEU A 1 182 ? 65.586 -29.695 -27.411 1.00 35.06 182 LEU A N 1
ATOM 1401 C CA . LEU A 1 182 ? 65.270 -28.809 -28.557 1.00 35.06 182 LEU A CA 1
ATOM 1402 C C . LEU A 1 182 ? 64.875 -29.384 -29.947 1.00 35.06 182 LEU A C 1
ATOM 1404 O O . LEU A 1 182 ? 65.728 -29.924 -30.637 1.00 35.06 182 LEU A O 1
ATOM 1408 N N . VAL A 1 183 ? 63.687 -29.012 -30.462 1.00 37.88 183 VAL A N 1
ATOM 1409 C CA . VAL A 1 183 ? 63.529 -28.464 -31.835 1.00 37.88 183 VAL A CA 1
ATOM 1410 C C . VAL A 1 183 ? 62.456 -27.370 -31.834 1.00 37.88 183 VAL A C 1
ATOM 1412 O O . VAL A 1 183 ? 61.329 -27.566 -31.387 1.00 37.88 183 VAL A O 1
ATOM 1415 N N . ALA A 1 184 ? 62.857 -26.211 -32.350 1.00 35.81 184 ALA A N 1
ATOM 1416 C CA . ALA A 1 184 ? 62.050 -25.038 -32.644 1.00 35.81 184 ALA A CA 1
ATOM 1417 C C . ALA A 1 184 ? 61.675 -24.982 -34.138 1.00 35.81 184 ALA A C 1
ATOM 1419 O O . ALA A 1 184 ? 62.364 -25.563 -34.973 1.00 35.81 184 ALA A O 1
ATOM 1420 N N . GLY A 1 185 ? 60.660 -24.174 -34.460 1.00 33.81 185 GLY A N 1
ATOM 1421 C CA . GLY A 1 185 ? 60.352 -23.682 -35.812 1.00 33.81 185 GLY A CA 1
ATOM 1422 C C . GLY A 1 185 ? 59.030 -24.241 -36.347 1.00 33.81 185 GLY A C 1
ATOM 1423 O O . GLY A 1 185 ? 58.829 -25.443 -36.352 1.00 33.81 185 GLY A O 1
ATOM 1424 N N . GLY A 1 186 ? 58.042 -23.465 -36.784 1.00 30.75 186 GLY A N 1
ATOM 1425 C CA . GLY A 1 186 ? 58.043 -22.072 -37.210 1.00 30.75 186 GLY A CA 1
ATOM 1426 C C . GLY A 1 186 ? 57.463 -21.989 -38.623 1.00 30.75 186 GLY A C 1
ATOM 1427 O O . GLY A 1 186 ? 58.093 -22.460 -39.556 1.00 30.75 186 GLY A O 1
ATOM 1428 N N . GLY A 1 187 ? 56.299 -21.345 -38.756 1.00 31.11 187 GLY A N 1
ATOM 1429 C CA . GLY A 1 187 ? 55.922 -20.571 -39.944 1.00 31.11 187 GLY A CA 1
ATOM 1430 C C . GLY A 1 187 ? 55.313 -21.295 -41.155 1.00 31.11 187 GLY A C 1
ATOM 1431 O O . GLY A 1 187 ? 55.973 -22.062 -41.835 1.00 31.11 187 GLY A O 1
ATOM 1432 N N . GLY A 1 188 ? 54.111 -20.843 -41.534 1.00 32.59 188 GLY A N 1
ATOM 1433 C CA . GLY A 1 188 ? 53.947 -20.249 -42.866 1.00 32.59 188 GLY A CA 1
ATOM 1434 C C . GLY A 1 188 ? 53.209 -21.044 -43.951 1.00 32.59 188 GLY A C 1
ATOM 1435 O O . GLY A 1 188 ? 53.827 -21.786 -44.693 1.00 32.59 188 GLY A O 1
ATOM 1436 N N . LYS A 1 189 ? 51.934 -20.660 -44.123 1.00 37.06 189 LYS A N 1
ATOM 1437 C CA . LYS A 1 189 ? 51.335 -20.095 -45.353 1.00 37.06 189 LYS A CA 1
ATOM 1438 C C . LYS A 1 189 ? 51.010 -20.963 -46.594 1.00 37.06 189 LYS A C 1
ATOM 1440 O O . LYS A 1 189 ? 51.774 -21.807 -47.031 1.00 37.06 189 LYS A O 1
ATOM 1445 N N . ASP A 1 190 ? 49.890 -20.528 -47.192 1.00 38.84 190 ASP A N 1
ATOM 1446 C CA . ASP A 1 190 ? 49.428 -20.614 -48.592 1.00 38.84 190 ASP A CA 1
ATOM 1447 C C . ASP A 1 190 ? 48.676 -21.906 -48.998 1.00 38.84 190 ASP A C 1
ATOM 1449 O O . ASP A 1 190 ? 49.195 -23.008 -48.902 1.00 38.84 190 ASP A O 1
ATOM 1453 N N . ALA A 1 191 ? 47.358 -21.888 -49.252 1.00 39.31 191 ALA A N 1
ATOM 1454 C CA . ALA A 1 191 ? 46.543 -21.219 -50.288 1.00 39.31 191 ALA A CA 1
ATOM 1455 C C . ALA A 1 191 ? 46.341 -22.063 -51.569 1.00 39.31 191 ALA A C 1
ATOM 1457 O O . ALA A 1 191 ? 47.274 -22.334 -52.313 1.00 39.31 191 ALA A O 1
ATOM 1458 N N . SER A 1 192 ? 45.081 -22.427 -51.840 1.00 44.66 192 SER A N 1
ATOM 1459 C CA . SER A 1 192 ? 44.417 -22.620 -53.155 1.00 44.66 192 SER A CA 1
ATOM 1460 C C . SER A 1 192 ? 42.976 -23.086 -52.844 1.00 44.66 192 SER A C 1
ATOM 1462 O O . SER A 1 192 ? 42.798 -23.953 -52.000 1.00 44.66 192 SER A O 1
ATOM 1464 N N . GLY A 1 193 ? 41.870 -22.461 -53.276 1.00 34.97 193 GLY A N 1
ATOM 1465 C CA . GLY A 1 193 ? 41.489 -21.985 -54.615 1.00 34.97 193 GLY A CA 1
ATOM 1466 C C . GLY A 1 193 ? 40.842 -23.155 -55.380 1.00 34.97 193 GLY A C 1
ATOM 1467 O O . GLY A 1 193 ? 41.494 -24.173 -55.524 1.00 34.97 193 GLY A O 1
ATOM 1468 N N . GLY A 1 194 ? 39.609 -23.152 -55.896 1.00 39.22 194 GLY A N 1
ATOM 1469 C CA . GLY A 1 194 ? 38.518 -22.183 -55.991 1.00 39.22 194 GLY A CA 1
ATOM 1470 C C . GLY A 1 194 ? 37.409 -22.731 -56.924 1.00 39.22 194 GLY A C 1
ATOM 1471 O O . GLY A 1 194 ? 37.525 -23.850 -57.414 1.00 39.22 194 GLY A O 1
ATOM 1472 N N . GLN A 1 195 ? 36.422 -21.866 -57.223 1.00 41.84 195 GLN A N 1
ATOM 1473 C CA . GLN A 1 195 ? 35.394 -21.923 -58.298 1.00 41.84 195 GLN A CA 1
ATOM 1474 C C . GLN A 1 195 ? 34.276 -22.969 -58.142 1.00 41.84 195 GLN A C 1
ATOM 1476 O O . GLN A 1 195 ? 34.510 -24.060 -57.654 1.00 41.84 195 GLN A O 1
ATOM 1481 N N . GLY A 1 196 ? 33.016 -22.767 -58.537 1.00 37.59 196 GLY A N 1
ATOM 1482 C CA . GLY A 1 196 ? 32.191 -21.761 -59.241 1.00 37.59 196 GLY A CA 1
ATOM 1483 C C . GLY A 1 196 ? 30.740 -22.318 -59.145 1.00 37.59 196 GLY A C 1
ATOM 1484 O O . GLY A 1 196 ? 30.558 -23.388 -58.581 1.00 37.59 196 GLY A O 1
ATOM 1485 N N . LYS A 1 197 ? 29.622 -21.778 -59.625 1.00 44.53 197 LYS A N 1
ATOM 1486 C CA . LYS A 1 197 ? 29.237 -20.733 -60.569 1.00 44.53 197 LYS A CA 1
ATOM 1487 C C . LYS A 1 197 ? 27.728 -20.486 -60.332 1.00 44.53 197 LYS A C 1
ATOM 1489 O O . LYS A 1 197 ? 27.013 -21.361 -59.856 1.00 44.53 197 LYS A O 1
ATOM 1494 N N . THR A 1 198 ? 27.298 -19.298 -60.721 1.00 47.81 198 THR A N 1
ATOM 1495 C CA . THR A 1 198 ? 25.940 -18.747 -60.872 1.00 47.81 198 THR A CA 1
ATOM 1496 C C . THR A 1 198 ? 24.944 -19.580 -61.691 1.00 47.81 198 THR A C 1
ATOM 1498 O O . THR A 1 198 ? 25.347 -20.174 -62.691 1.00 47.81 198 THR A O 1
ATOM 1501 N N . PHE A 1 199 ? 23.655 -19.435 -61.359 1.00 49.22 199 PHE A N 1
ATOM 1502 C CA . PHE A 1 199 ? 22.574 -19.052 -62.283 1.00 49.22 199 PHE A CA 1
ATOM 1503 C C . PHE A 1 199 ? 21.655 -18.049 -61.583 1.00 49.22 199 PHE A C 1
ATOM 1505 O O . PHE A 1 199 ? 21.476 -18.202 -60.354 1.00 49.22 199 PHE A O 1
#

Secondary structure (DSSP, 8-state):
-----PPB-GGG-SGGGBT-EEEEEEEETTEEEEEEEEEEEEEEGGGS-S-S----S-EEEEEEEEEETTS-EEEEEEEEESS-TTT-EEEEEEEEESSHHHHHHHHHHS-STTHHHHHHHHHHHHHHHHHHHHHHS-----S-S----PPPPPPPPPPPPP-------------------------------------

Organism: NCBI:txid596151

Sequence (199 aa):
MLPFFGSKSEKDIGERLLGKPRRFRLPRHGAAVTVHGRLVAFFRREHEPDGLMPPAPGRVELIALFVTRAGRYLAYYVVAYPETEDIAGRHEYIHVLENLTSVRTFLAAMHYPNRFDFADRLVGQALATLEGVQAKGKKVVRADDGIETLAPVPTPAPTPAPIDTTAAVADTPDTPGTPAPLVAGGGGKDASGGQGKTF

Foldseek 3Di:
DDPPQDAAEPVNDDPVQQLPFGWHFYDAPNHTDIFTFGWQFKDACVPPDPPDDDQDQKDKGMWTWTQGPLRKIKIKTKIAGCDDPPDHGIGIDIDIHHDLVRQLVVQLPDDDPPSNVVSVVRSVSSVVSVVVSCVVDPDDPDSPPDPPDDDDDDDPDDDDDDDDDDDDDDDDDDDDDDDDDDDDDDDDDDDDDDDDDDD

pLDDT: mean 70.87, std 22.93, range [30.75, 97.25]